Protein AF-A0A432EQ90-F1 (afdb_monomer)

Foldseek 3Di:
DPPDPLPDADAAEAADDLVCQQVCVVPVCPPVVSVVVQVCQCPPRVHYYAYAHPVLVVVLVPDDPVVSCVVCVVSVHRDHSVVVVVVRVCVRVQKDWDWDDDPPDIDIFIDGQQDWPLVSVVSVPVVCNVVPDFDQDDQPVLCVVQVDPVSSCVVPVVSVVPPGDDPRRPPDPDDDDPVNVVVVVVVPPDDVVVVVVVVVVVVVVVPD

Secondary structure (DSSP, 8-state):
----GGGS--EEEEE--HHHHHHHHH-TTTSHHHHHHHHHHHHHH--EEEEE-HHHHHHHHHS-HHHHHHHHHHTT-SS-HHHHHHHHHHHHTTEEEEEEE-SS-EEEEEEETT--HHHHHHHH-HHHHHT--------HHHHHHHSSHHHHHHH-GGGTS--S----S---SS---HHHHHHHHHHTSSHHHHHHHHHHHHHHHTT-

Sequence (208 aa):
DFFLLSSKKSIFACNVSEGDLADALKNPDDHPMVAQVRKYAAETQGAEATILSAQIEEELSELSPEDATEFLQEMGVSDSGASNLIKSVYNLLGLRTYLTTGVQETRAWTIFAGDKAPAAAGVIHTDFEKQFIRAEVIHYDDYVKYKTVAAAREGNPKLKEFDTSCFDGRYITGTVNEAYLHDIGEARNDKAKQQRSEEHQELALDHG

Nearest PDB structures (foldseek):
  2dby-assembly1_A  TM=9.077E-01  e=1.527E-11  Thermus thermophilus HB8
  2dwq-assembly2_B  TM=9.126E-01  e=9.864E-11  Thermus thermophilus HB8
  2dwq-assembly1_A  TM=8.812E-01  e=1.877E-10  Thermus thermophilus HB8
  1jal-assembly1_A  TM=9.138E-01  e=1.451E-10  Haemophilus influenzae
  1jal-assembly2_B  TM=8.722E-01  e=3.348E-10  Haemophilus influenzae

Structure (mmCIF, N/CA/C/O backbone):
data_AF-A0A432EQ90-F1
#
_entry.id   AF-A0A432EQ90-F1
#
loop_
_atom_site.group_PDB
_atom_site.id
_atom_site.type_symbol
_atom_site.label_atom_id
_atom_site.label_alt_id
_atom_site.label_comp_id
_atom_site.label_asym_id
_atom_site.label_entity_id
_atom_site.label_seq_id
_atom_site.pdbx_PDB_ins_code
_atom_site.Cartn_x
_atom_site.Cartn_y
_atom_site.Cartn_z
_atom_site.occupancy
_atom_site.B_iso_or_equiv
_atom_site.auth_seq_id
_atom_site.auth_comp_id
_atom_site.auth_asym_id
_atom_site.auth_atom_id
_atom_site.pdbx_PDB_model_num
ATOM 1 N N . ASP A 1 1 ? 0.538 27.433 -5.335 1.00 70.00 1 ASP A N 1
ATOM 2 C CA . ASP A 1 1 ? -0.228 26.654 -4.346 1.00 70.00 1 ASP A CA 1
ATOM 3 C C . ASP A 1 1 ? -0.225 27.294 -2.975 1.00 70.00 1 ASP A C 1
ATOM 5 O O . ASP A 1 1 ? 0.797 27.811 -2.549 1.00 70.00 1 ASP A O 1
ATOM 9 N N . PHE A 1 2 ? -1.380 27.273 -2.305 1.00 86.69 2 PHE A N 1
ATOM 10 C CA . PHE A 1 2 ? -1.606 27.898 -0.994 1.00 86.69 2 PHE A CA 1
ATOM 11 C C . PHE A 1 2 ? -1.366 26.953 0.205 1.00 86.69 2 PHE A C 1
ATOM 13 O O . PHE A 1 2 ? -1.519 27.382 1.342 1.00 86.69 2 PHE A O 1
ATOM 20 N N . PHE A 1 3 ? -0.999 25.683 -0.032 1.00 89.25 3 PHE A N 1
ATOM 21 C CA . PHE A 1 3 ? -0.665 24.669 0.990 1.00 89.25 3 PHE A CA 1
ATOM 22 C C . PHE A 1 3 ? -1.644 24.589 2.181 1.00 89.25 3 PHE A C 1
ATOM 24 O O . PHE A 1 3 ? -1.231 24.436 3.333 1.00 89.25 3 PHE A O 1
ATOM 31 N N . LEU A 1 4 ? -2.950 24.682 1.917 1.00 93.25 4 LEU A N 1
ATOM 32 C CA . LEU A 1 4 ? -3.968 24.696 2.968 1.00 93.25 4 LEU A CA 1
ATOM 33 C C . LEU A 1 4 ? -4.031 23.346 3.698 1.00 93.25 4 LEU A C 1
ATOM 35 O O . LEU A 1 4 ? -3.891 22.277 3.097 1.00 93.25 4 LEU A O 1
ATOM 39 N N . LEU A 1 5 ? -4.295 23.387 5.005 1.00 90.94 5 LEU A N 1
ATOM 40 C CA . LEU A 1 5 ? -4.454 22.172 5.809 1.00 90.94 5 LEU A CA 1
ATOM 41 C C . LEU A 1 5 ? -5.665 21.345 5.360 1.00 90.94 5 LEU A C 1
ATOM 43 O O . LEU A 1 5 ? -5.558 20.130 5.256 1.00 90.94 5 LEU A O 1
ATOM 47 N N . SER A 1 6 ? -6.775 22.000 5.011 1.00 88.44 6 SER A N 1
ATOM 48 C CA . SER A 1 6 ? -8.012 21.350 4.553 1.00 88.44 6 SER A CA 1
ATOM 49 C C . SER A 1 6 ? -7.906 20.684 3.179 1.00 88.44 6 SER A C 1
ATOM 51 O O . SER A 1 6 ? -8.758 19.878 2.833 1.00 88.44 6 SER A O 1
ATOM 53 N N . SER A 1 7 ? -6.874 21.006 2.394 1.00 88.25 7 SER A N 1
ATOM 54 C CA . SER A 1 7 ? -6.594 20.333 1.119 1.00 88.25 7 SER A CA 1
ATOM 55 C C . SER A 1 7 ? -5.736 19.074 1.267 1.00 88.25 7 SER A C 1
ATOM 57 O O . SER A 1 7 ? -5.501 18.376 0.281 1.00 88.25 7 SER A O 1
ATOM 59 N N . LYS A 1 8 ? -5.233 18.774 2.472 1.00 89.00 8 LYS A N 1
ATOM 60 C CA . LYS A 1 8 ? -4.502 17.527 2.713 1.00 89.00 8 LYS A CA 1
ATOM 61 C C . LYS A 1 8 ? -5.482 16.358 2.707 1.00 89.00 8 LYS A C 1
ATOM 63 O O . LYS A 1 8 ? -6.574 16.452 3.255 1.00 89.00 8 LYS A O 1
ATOM 68 N N . LYS A 1 9 ? -5.062 15.253 2.095 1.00 89.88 9 LYS A N 1
ATOM 69 C CA . LYS A 1 9 ? -5.792 13.988 2.158 1.00 89.88 9 LYS A CA 1
ATOM 70 C C . LYS A 1 9 ? -5.775 13.462 3.595 1.00 89.88 9 LYS A C 1
ATOM 72 O O . LYS A 1 9 ? -4.736 13.539 4.252 1.00 89.88 9 LYS A O 1
ATOM 77 N N . SER A 1 10 ? -6.891 12.893 4.033 1.00 91.38 10 SER A N 1
ATOM 78 C CA . SER A 1 10 ? -7.058 12.343 5.380 1.00 91.38 10 SER A CA 1
ATOM 79 C C . SER A 1 10 ? -7.478 10.878 5.319 1.00 91.38 10 SER A C 1
ATOM 81 O O . SER A 1 10 ? -8.073 10.435 4.339 1.00 91.38 10 SER A O 1
ATOM 83 N N . ILE A 1 11 ? -7.195 10.151 6.395 1.00 93.12 11 ILE A N 1
ATOM 84 C CA . ILE A 1 11 ? -7.675 8.794 6.658 1.00 93.12 11 ILE A CA 1
ATOM 85 C C . ILE A 1 11 ? -8.135 8.726 8.112 1.00 93.12 11 ILE A C 1
ATOM 87 O O . ILE A 1 11 ? -7.572 9.409 8.971 1.00 93.12 11 ILE A O 1
ATOM 91 N N . PHE A 1 12 ? -9.157 7.925 8.389 1.00 94.62 12 PHE A N 1
ATOM 92 C CA . PHE A 1 12 ? -9.686 7.744 9.736 1.00 94.62 12 PHE A CA 1
ATOM 93 C C . PHE A 1 12 ? -9.227 6.402 10.302 1.00 94.62 12 PHE A C 1
ATOM 95 O O . PHE A 1 12 ? -9.451 5.357 9.702 1.00 94.62 12 PHE A O 1
ATOM 102 N N . ALA A 1 13 ? -8.605 6.432 11.475 1.00 94.75 13 ALA A N 1
ATOM 103 C CA . ALA A 1 13 ? -8.233 5.242 12.228 1.00 94.75 13 ALA A CA 1
ATOM 104 C C . ALA A 1 13 ? -9.282 4.986 13.319 1.00 94.75 13 ALA A C 1
ATOM 106 O O . ALA A 1 13 ? -9.374 5.731 14.294 1.00 94.75 13 ALA A O 1
ATOM 107 N N . CYS A 1 14 ? -10.094 3.950 13.138 1.00 95.94 14 CYS A N 1
ATOM 108 C CA . CYS A 1 14 ? -11.095 3.512 14.101 1.00 95.94 14 CYS A CA 1
ATOM 109 C C . CYS A 1 14 ? -10.423 2.594 15.121 1.00 95.94 14 CYS A C 1
ATOM 111 O O . CYS A 1 14 ? -10.245 1.408 14.853 1.00 95.94 14 CYS A O 1
ATOM 113 N N . ASN A 1 15 ? -10.044 3.159 16.267 1.00 96.12 15 ASN A N 1
ATOM 114 C CA . ASN A 1 15 ? -9.508 2.387 17.381 1.00 96.12 15 ASN A CA 1
ATOM 115 C C . ASN A 1 15 ? -10.643 1.637 18.098 1.00 96.12 15 ASN A C 1
ATOM 117 O O . ASN A 1 15 ? -11.536 2.279 18.656 1.00 96.12 15 ASN A O 1
ATOM 121 N N . VAL A 1 16 ? -10.608 0.308 18.071 1.00 95.62 16 VAL A N 1
ATOM 122 C CA . VAL A 1 16 ? -11.590 -0.575 18.719 1.00 95.62 16 VAL A CA 1
ATOM 123 C C . VAL A 1 16 ? -10.949 -1.385 19.845 1.00 95.62 16 VAL A C 1
ATOM 125 O O . VAL A 1 16 ? -9.722 -1.493 19.937 1.00 95.62 16 VAL A O 1
ATOM 128 N N . SER A 1 17 ? -11.783 -1.933 20.729 1.00 93.88 17 SER A N 1
ATOM 129 C CA . SER A 1 17 ? -11.310 -2.832 21.782 1.00 93.88 17 SER A CA 1
ATOM 130 C C . SER A 1 17 ? -10.785 -4.142 21.185 1.00 93.88 17 SER A C 1
ATOM 132 O O . SER A 1 17 ? -11.141 -4.508 20.064 1.00 93.88 17 SER A O 1
ATOM 134 N N . GLU A 1 18 ? -9.950 -4.853 21.939 1.00 88.69 18 GLU A N 1
ATOM 135 C CA . GLU A 1 18 ? -9.407 -6.151 21.531 1.00 88.69 18 GLU A CA 1
ATOM 136 C C . GLU A 1 18 ? -10.519 -7.154 21.175 1.00 88.69 18 GLU A C 1
ATOM 138 O O . GLU A 1 18 ? -10.508 -7.753 20.100 1.00 88.69 18 GLU A O 1
ATOM 143 N N . GLY A 1 19 ? -11.532 -7.259 22.044 1.00 89.69 19 GLY A N 1
ATOM 144 C CA . GLY A 1 19 ? -12.657 -8.180 21.874 1.00 89.69 19 GLY A CA 1
ATOM 145 C C . GLY A 1 19 ? -13.568 -7.847 20.691 1.00 89.69 19 GLY A C 1
ATOM 146 O O . GLY A 1 19 ? -14.221 -8.742 20.163 1.00 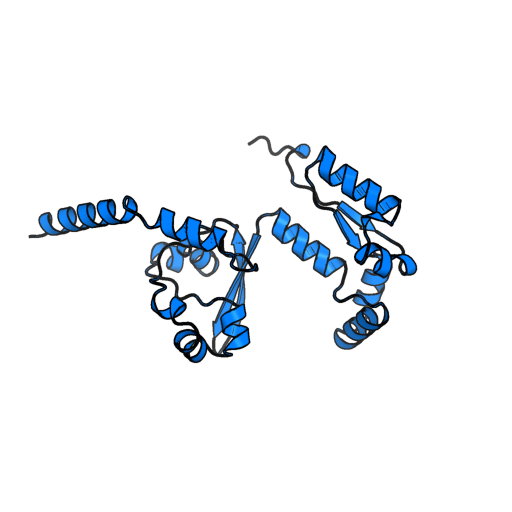89.69 19 GLY A O 1
ATOM 147 N N . ASP A 1 20 ? -13.580 -6.590 20.243 1.00 91.50 20 ASP A N 1
ATOM 148 C CA . ASP A 1 20 ? -14.387 -6.154 19.101 1.00 91.50 20 ASP A CA 1
ATOM 149 C C . ASP A 1 20 ? -13.617 -6.217 17.773 1.00 91.50 20 ASP A C 1
ATOM 151 O O . ASP A 1 20 ? -14.237 -6.109 16.715 1.00 91.50 20 ASP A O 1
ATOM 155 N N . LEU A 1 21 ? -12.283 -6.365 17.784 1.00 91.31 21 LEU A N 1
ATOM 156 C CA . LEU A 1 21 ? -11.462 -6.200 16.579 1.00 91.31 21 LEU A CA 1
ATOM 157 C C . LEU A 1 21 ? -11.853 -7.181 15.470 1.00 91.31 21 LEU A C 1
ATOM 159 O O . LEU A 1 21 ? -12.091 -6.766 14.335 1.00 91.31 21 LEU A O 1
ATOM 163 N N . ALA A 1 22 ? -11.916 -8.476 15.783 1.00 90.06 22 ALA A N 1
ATOM 164 C CA . ALA A 1 22 ? -12.181 -9.508 14.785 1.00 90.06 22 ALA A CA 1
ATOM 165 C C . ALA A 1 22 ? -13.568 -9.342 14.142 1.00 90.06 22 ALA A C 1
ATOM 167 O O . ALA A 1 22 ? -13.712 -9.474 12.923 1.00 90.06 22 ALA A O 1
ATOM 168 N N . ASP A 1 23 ? -14.579 -9.013 14.945 1.00 90.62 23 ASP A N 1
ATOM 169 C CA . ASP A 1 23 ? -15.946 -8.816 14.468 1.00 90.62 23 ASP A CA 1
ATOM 170 C C . ASP A 1 23 ? -16.097 -7.494 13.713 1.00 90.62 23 ASP A C 1
ATOM 172 O O . ASP A 1 23 ? -16.718 -7.471 12.651 1.00 90.62 23 ASP A O 1
ATOM 176 N N . ALA A 1 24 ? -15.456 -6.418 14.179 1.00 91.81 24 ALA A N 1
ATOM 177 C CA . ALA A 1 24 ? -15.422 -5.140 13.477 1.00 91.81 24 ALA A CA 1
ATOM 178 C C . ALA A 1 24 ? -14.692 -5.240 12.128 1.00 91.81 24 ALA A C 1
ATOM 180 O O . ALA A 1 24 ? -15.078 -4.566 11.179 1.00 91.81 24 ALA A O 1
ATOM 181 N N . LEU A 1 25 ? -13.662 -6.082 12.004 1.00 90.50 25 LEU A N 1
ATOM 182 C CA . LEU A 1 25 ? -12.992 -6.331 10.724 1.00 90.50 25 LEU A CA 1
ATOM 183 C C . LEU A 1 25 ? -13.861 -7.152 9.762 1.00 90.50 25 LEU A C 1
ATOM 185 O O . LEU A 1 25 ? -13.880 -6.860 8.566 1.00 90.50 25 LEU A O 1
ATOM 189 N N . LYS A 1 26 ? -14.582 -8.163 10.266 1.00 90.94 26 LYS A N 1
ATOM 190 C CA . LYS A 1 26 ? -15.465 -9.014 9.449 1.00 90.94 26 LYS A CA 1
ATOM 191 C C . LYS A 1 26 ? -16.724 -8.277 9.002 1.00 90.94 26 LYS A C 1
ATOM 193 O O . LYS A 1 26 ? -17.079 -8.352 7.829 1.00 90.94 26 LYS A O 1
ATOM 198 N N . ASN A 1 27 ? -17.364 -7.553 9.920 1.00 92.06 27 ASN A N 1
ATOM 199 C CA . ASN A 1 27 ? -18.603 -6.811 9.690 1.00 92.06 27 ASN A CA 1
ATOM 200 C C . ASN A 1 27 ? -18.482 -5.355 10.195 1.00 92.06 27 ASN A C 1
ATOM 202 O O . ASN A 1 27 ? -19.099 -4.983 11.196 1.00 92.06 27 ASN A O 1
ATOM 206 N N . PRO A 1 28 ? -17.718 -4.492 9.494 1.00 90.00 28 PRO A N 1
ATOM 207 C CA . PRO A 1 28 ? -17.504 -3.097 9.893 1.00 90.00 28 PRO A CA 1
ATOM 208 C C . PRO A 1 28 ? -18.777 -2.283 10.114 1.00 90.00 28 PRO A C 1
ATOM 210 O O . PRO A 1 28 ? -18.806 -1.382 10.954 1.00 90.00 28 PRO A O 1
ATOM 213 N N . ASP A 1 29 ? -19.815 -2.580 9.335 1.00 91.94 29 ASP A N 1
ATOM 214 C CA . ASP A 1 29 ? -21.054 -1.808 9.320 1.00 91.94 29 ASP A CA 1
ATOM 215 C C . ASP A 1 29 ? -22.029 -2.231 10.438 1.00 91.94 29 ASP A C 1
ATOM 217 O O . ASP A 1 29 ? -22.957 -1.483 10.747 1.00 91.94 29 ASP A O 1
ATOM 221 N N . ASP A 1 30 ? -21.780 -3.370 11.100 1.00 92.81 30 ASP A N 1
ATOM 222 C CA . ASP A 1 30 ? -22.557 -3.827 12.261 1.00 92.81 30 ASP A CA 1
ATOM 223 C C . ASP A 1 30 ? -22.071 -3.179 13.565 1.00 92.81 30 ASP A C 1
ATOM 225 O O . ASP A 1 30 ? -22.844 -3.002 14.510 1.00 92.81 30 ASP A O 1
ATOM 229 N N . HIS A 1 31 ? -20.796 -2.778 13.627 1.00 93.69 31 HIS A N 1
ATOM 230 C CA . HIS A 1 31 ? -20.244 -2.125 14.807 1.00 93.69 31 HIS A CA 1
ATOM 231 C C . HIS A 1 31 ? -20.718 -0.653 14.876 1.00 93.69 31 HIS A C 1
ATOM 233 O O . HIS A 1 31 ? -20.292 0.170 14.057 1.00 93.69 31 HIS A O 1
ATOM 239 N N . PRO A 1 32 ? -21.497 -0.235 15.902 1.00 92.31 32 PRO A N 1
ATOM 240 C CA . PRO A 1 32 ? -22.218 1.045 15.894 1.00 92.31 32 PRO A CA 1
ATOM 241 C C . PRO A 1 32 ? -21.345 2.287 15.674 1.00 92.31 32 PRO A C 1
ATOM 243 O O . PRO A 1 32 ? -21.737 3.198 14.947 1.00 92.31 32 PRO A O 1
ATOM 246 N N . MET A 1 33 ? -20.168 2.344 16.309 1.00 94.81 33 MET A N 1
ATOM 247 C CA . MET A 1 33 ? -19.249 3.485 16.180 1.00 94.81 33 MET A CA 1
ATOM 248 C C . MET A 1 33 ? -18.433 3.452 14.887 1.00 94.81 33 MET A C 1
ATOM 250 O O . MET A 1 33 ? -18.340 4.468 14.203 1.00 94.81 33 MET A O 1
ATOM 254 N N . VAL A 1 34 ? -17.888 2.292 14.514 1.00 96.00 34 VAL A N 1
ATOM 255 C CA . VAL A 1 34 ? -17.144 2.104 13.260 1.00 96.00 34 VAL A CA 1
ATOM 256 C C . VAL A 1 34 ? -18.011 2.470 12.054 1.00 96.00 34 VAL A C 1
ATOM 258 O O . VAL A 1 34 ? -17.571 3.252 11.213 1.00 96.00 34 VAL A O 1
ATOM 261 N N . ALA A 1 35 ? -19.260 2.002 12.005 1.00 95.62 35 ALA A N 1
ATOM 262 C CA . ALA A 1 35 ? -20.200 2.330 10.936 1.00 95.62 35 ALA A CA 1
ATOM 263 C C . ALA A 1 35 ? -20.431 3.848 10.808 1.00 95.62 35 ALA A C 1
ATOM 265 O O . ALA A 1 35 ? -20.420 4.402 9.706 1.00 95.62 35 ALA A O 1
ATOM 266 N N . GLN A 1 36 ? -20.583 4.551 11.938 1.00 95.44 36 GLN A N 1
ATOM 267 C CA . GLN A 1 36 ? -20.752 6.008 11.950 1.00 95.44 36 GLN A CA 1
ATOM 268 C C . GLN A 1 36 ? -19.508 6.742 11.441 1.00 95.44 36 GLN A C 1
ATOM 270 O O . GLN A 1 36 ? -19.638 7.661 10.631 1.00 95.44 36 GLN A O 1
ATOM 275 N N . VAL A 1 37 ? -18.310 6.331 11.869 1.00 95.31 37 VAL A N 1
ATOM 276 C CA . VAL A 1 37 ? -17.051 6.945 11.415 1.00 95.31 37 VAL A CA 1
ATOM 277 C C . VAL A 1 37 ? -16.824 6.691 9.928 1.00 95.31 37 VAL A C 1
ATOM 279 O O . VAL A 1 37 ? -16.510 7.630 9.200 1.00 95.31 37 VAL A O 1
ATOM 282 N N . ARG A 1 38 ? -17.040 5.458 9.449 1.00 93.81 38 ARG A N 1
ATOM 283 C CA . ARG A 1 38 ? -16.937 5.099 8.023 1.00 93.81 38 ARG A CA 1
ATOM 284 C C . ARG A 1 38 ? -17.866 5.954 7.168 1.00 93.81 38 ARG A C 1
ATOM 286 O O . ARG A 1 38 ? -17.433 6.520 6.165 1.00 93.81 38 ARG A O 1
ATOM 293 N N . LYS A 1 39 ? -19.122 6.101 7.597 1.00 94.00 39 LYS A N 1
ATOM 294 C CA . LYS A 1 39 ? -20.103 6.950 6.919 1.00 94.00 39 LYS A CA 1
ATOM 295 C C . LYS A 1 39 ? -19.657 8.414 6.891 1.00 94.00 39 LYS A C 1
ATOM 297 O O . LYS A 1 39 ? -19.643 9.023 5.826 1.00 94.00 39 LYS A O 1
ATOM 302 N N . TYR A 1 40 ? -19.238 8.961 8.032 1.00 93.25 40 TYR A N 1
ATOM 303 C CA . TYR A 1 40 ? -18.764 10.343 8.121 1.00 93.25 40 TYR A CA 1
ATOM 304 C C . TYR A 1 40 ? -17.539 10.601 7.231 1.00 93.25 40 TYR A C 1
ATOM 306 O O . TYR A 1 40 ? -17.496 11.605 6.515 1.00 93.25 40 TYR A O 1
ATOM 314 N N . ALA A 1 41 ? -16.557 9.696 7.249 1.00 92.06 41 ALA A N 1
ATOM 315 C CA . ALA A 1 41 ? -15.340 9.787 6.448 1.00 92.06 41 ALA A CA 1
ATOM 316 C C . ALA A 1 41 ? -15.658 9.828 4.945 1.00 92.06 41 ALA A C 1
ATOM 318 O O . ALA A 1 41 ? -15.154 10.700 4.229 1.00 92.06 41 ALA A O 1
ATOM 319 N N . ALA A 1 42 ? -16.558 8.948 4.494 1.00 89.06 42 ALA A N 1
ATOM 320 C CA . ALA A 1 42 ? -17.011 8.893 3.110 1.00 89.06 42 ALA A CA 1
ATOM 321 C C . ALA A 1 42 ? -17.794 10.152 2.695 1.00 89.06 42 ALA A C 1
ATOM 323 O O . ALA A 1 42 ? -17.518 10.722 1.642 1.00 89.06 42 ALA A O 1
ATOM 324 N N . GLU A 1 43 ? -18.740 10.614 3.519 1.00 89.25 43 GLU A N 1
ATOM 325 C CA . GLU A 1 43 ? -19.630 11.735 3.180 1.00 89.25 43 GLU A CA 1
ATOM 326 C C . GLU A 1 43 ? -18.937 13.104 3.211 1.00 89.25 43 GLU A C 1
ATOM 328 O O . GLU A 1 43 ? -19.294 13.989 2.435 1.00 89.25 43 GLU A O 1
ATOM 333 N N . THR A 1 44 ? -17.963 13.307 4.102 1.00 82.56 44 THR A N 1
ATOM 334 C CA . THR A 1 44 ? -17.362 14.636 4.308 1.00 82.56 44 THR A CA 1
ATOM 335 C C . THR A 1 44 ? -16.077 14.860 3.529 1.00 82.56 44 THR A C 1
ATOM 337 O O . THR A 1 44 ? -15.888 15.933 2.959 1.00 82.56 44 THR A O 1
ATOM 340 N N . GLN A 1 45 ? -15.180 13.873 3.521 1.00 75.94 45 GLN A N 1
ATOM 341 C CA . GLN A 1 45 ? -13.840 14.015 2.948 1.00 75.94 45 GLN A CA 1
ATOM 342 C C . GLN A 1 45 ? -13.562 13.006 1.830 1.00 75.94 45 GLN A C 1
ATOM 344 O O . GLN A 1 45 ? -12.470 13.031 1.264 1.00 75.94 45 GLN A O 1
ATOM 349 N N . GLY A 1 46 ? -14.514 12.113 1.516 1.00 78.94 46 GLY A N 1
ATOM 350 C CA . GLY A 1 46 ? -14.259 10.969 0.636 1.00 78.94 46 GLY A CA 1
ATOM 351 C C . GLY A 1 46 ? -13.093 10.113 1.140 1.00 78.94 46 GLY A C 1
ATOM 352 O O . GLY A 1 46 ? -12.347 9.552 0.341 1.00 78.94 46 GLY A O 1
ATOM 353 N N . ALA A 1 47 ? -12.884 10.102 2.458 1.00 85.81 47 ALA A N 1
ATOM 354 C CA . ALA A 1 47 ? -11.735 9.499 3.107 1.00 85.81 47 ALA A CA 1
ATOM 355 C C . ALA A 1 47 ? -12.008 8.033 3.440 1.00 85.81 47 ALA A C 1
ATOM 357 O O . ALA A 1 47 ? -13.130 7.642 3.765 1.00 85.81 47 ALA A O 1
ATOM 358 N N . GLU A 1 48 ? -10.950 7.230 3.398 1.00 88.69 48 GLU A N 1
ATOM 359 C CA . GLU A 1 48 ? -10.986 5.851 3.869 1.00 88.69 48 GLU A CA 1
ATOM 360 C C . GLU A 1 48 ? -11.017 5.812 5.407 1.00 88.69 48 GLU A C 1
ATOM 362 O O . GLU A 1 48 ? -10.519 6.720 6.084 1.00 88.69 48 GLU A O 1
ATOM 367 N N . ALA A 1 49 ? -11.597 4.748 5.958 1.00 92.38 49 ALA A N 1
ATOM 368 C CA . ALA A 1 49 ? -11.558 4.451 7.381 1.00 92.38 49 ALA A CA 1
ATOM 369 C C . ALA A 1 49 ? -11.022 3.029 7.602 1.00 92.38 49 ALA A C 1
ATOM 371 O O . ALA A 1 49 ? -11.604 2.054 7.122 1.00 92.38 49 ALA A O 1
ATOM 372 N N . THR A 1 50 ? -9.926 2.931 8.349 1.00 92.94 50 THR A N 1
ATOM 373 C CA . THR A 1 50 ? -9.249 1.686 8.729 1.00 92.94 50 THR A CA 1
ATOM 374 C C . THR A 1 50 ? -9.593 1.349 10.174 1.00 92.94 50 THR A C 1
ATOM 376 O O . THR A 1 50 ? -9.720 2.246 11.003 1.00 92.94 50 THR A O 1
ATOM 379 N N . ILE A 1 51 ? -9.740 0.065 10.489 1.00 94.62 51 ILE A N 1
ATOM 380 C CA . ILE A 1 51 ? -10.045 -0.427 11.837 1.00 94.62 51 ILE A CA 1
ATOM 381 C C . ILE A 1 51 ? -8.779 -1.054 12.407 1.00 94.62 51 ILE A C 1
ATOM 383 O O . ILE A 1 51 ? -8.115 -1.825 11.715 1.00 94.62 51 ILE A O 1
ATOM 387 N N . LEU A 1 52 ? -8.444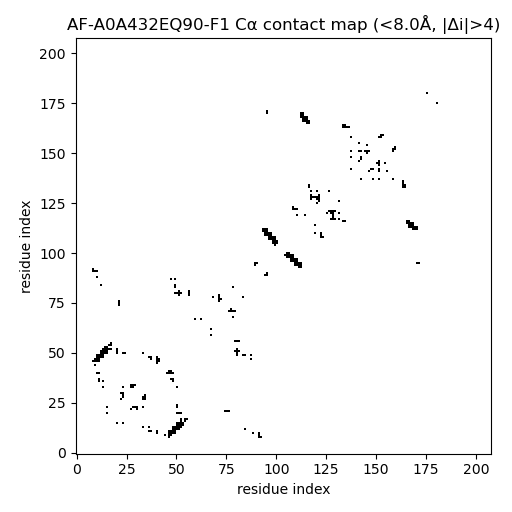 -0.715 13.647 1.00 94.62 52 LEU A N 1
ATOM 388 C CA . LEU A 1 52 ? -7.337 -1.321 14.384 1.00 94.62 52 LEU A CA 1
ATOM 389 C C . LEU A 1 52 ? -7.609 -1.281 15.887 1.00 94.62 52 LEU A C 1
ATOM 391 O O . LEU A 1 52 ? -8.488 -0.550 16.333 1.00 94.62 52 LEU A O 1
ATOM 395 N N . SER A 1 53 ? -6.822 -2.014 16.668 1.00 95.44 53 SER A N 1
ATOM 396 C CA . SER A 1 53 ? -6.788 -1.850 18.119 1.00 95.44 53 SER A CA 1
ATOM 397 C C . SER A 1 53 ? -5.397 -1.412 18.540 1.00 95.44 53 SER A C 1
ATOM 399 O O . SER A 1 53 ? -4.436 -2.156 18.378 1.00 95.44 53 SER A O 1
ATOM 401 N N . ALA A 1 54 ? -5.283 -0.201 19.080 1.00 94.94 54 ALA A N 1
ATOM 402 C CA . ALA A 1 54 ? -4.004 0.334 19.535 1.00 94.94 54 ALA A CA 1
ATOM 403 C C . ALA A 1 54 ? -3.374 -0.522 20.646 1.00 94.94 54 ALA A C 1
ATOM 405 O O . ALA A 1 54 ? -2.155 -0.606 20.711 1.00 94.94 54 ALA A O 1
ATOM 406 N N . GLN A 1 55 ? -4.200 -1.171 21.474 1.00 94.19 55 GLN A N 1
ATOM 407 C CA . GLN A 1 55 ? -3.732 -2.078 22.520 1.00 94.19 55 GLN A CA 1
ATOM 408 C C . GLN A 1 55 ? -3.053 -3.317 21.921 1.00 94.19 55 GLN A C 1
ATOM 410 O O . GLN A 1 55 ? -1.934 -3.641 22.295 1.00 94.19 55 GLN A O 1
ATOM 415 N N . ILE A 1 56 ? -3.682 -3.953 20.926 1.00 93.12 56 ILE A N 1
ATOM 416 C CA . ILE A 1 56 ? -3.076 -5.090 20.217 1.00 93.12 56 ILE A CA 1
ATOM 417 C C . ILE A 1 56 ? -1.779 -4.667 19.520 1.00 93.12 56 ILE A C 1
ATOM 419 O O . ILE A 1 56 ? -0.801 -5.399 19.565 1.00 93.12 56 ILE A O 1
ATOM 423 N N . GLU A 1 57 ? -1.735 -3.490 18.888 1.00 94.31 57 GLU A N 1
ATOM 424 C CA . GLU A 1 57 ? -0.501 -3.014 18.242 1.00 94.31 57 GLU A CA 1
ATOM 425 C C . GLU A 1 57 ? 0.646 -2.789 19.236 1.00 94.31 57 GLU A C 1
ATOM 427 O O . GLU A 1 57 ? 1.807 -3.009 18.890 1.00 94.31 57 GLU A O 1
ATOM 432 N N . GLU A 1 58 ? 0.336 -2.350 20.458 1.00 94.56 58 GLU A N 1
ATOM 433 C CA . GLU A 1 58 ? 1.321 -2.212 21.532 1.00 94.56 58 GLU A CA 1
ATOM 434 C C . GLU A 1 58 ? 1.878 -3.583 21.931 1.00 94.56 58 GLU A C 1
ATOM 436 O O . GLU A 1 58 ? 3.094 -3.769 21.916 1.00 94.56 58 GLU A O 1
ATOM 441 N N . GLU A 1 59 ? 1.007 -4.566 22.165 1.00 93.62 59 GLU A N 1
ATOM 442 C CA . GLU A 1 59 ? 1.403 -5.937 22.506 1.00 93.62 59 GLU A CA 1
ATOM 443 C C . GLU A 1 59 ? 2.228 -6.588 21.383 1.00 93.62 59 GLU A C 1
ATOM 445 O O . GLU A 1 59 ? 3.308 -7.124 21.631 1.00 93.62 59 GLU A O 1
ATOM 450 N N . LEU A 1 60 ? 1.795 -6.453 20.123 1.00 93.38 60 LEU A N 1
ATOM 451 C CA . LEU A 1 60 ? 2.527 -6.955 18.954 1.00 93.38 60 LEU A CA 1
ATOM 452 C C . LEU A 1 60 ? 3.935 -6.358 18.828 1.00 93.38 60 LEU A C 1
ATOM 454 O O . LEU A 1 60 ? 4.826 -7.018 18.297 1.00 93.38 60 LEU A O 1
ATOM 458 N N . SER A 1 61 ? 4.150 -5.123 19.295 1.00 92.44 61 SER A N 1
ATOM 459 C CA . SER A 1 61 ? 5.453 -4.454 19.207 1.00 92.44 61 SER A CA 1
ATOM 460 C C . SER A 1 61 ? 6.516 -5.049 20.138 1.00 92.44 61 SER A C 1
ATOM 462 O O . SER A 1 61 ? 7.712 -4.862 19.901 1.00 92.44 61 SER A O 1
ATOM 464 N N . GLU A 1 62 ? 6.087 -5.782 21.168 1.00 94.44 62 GL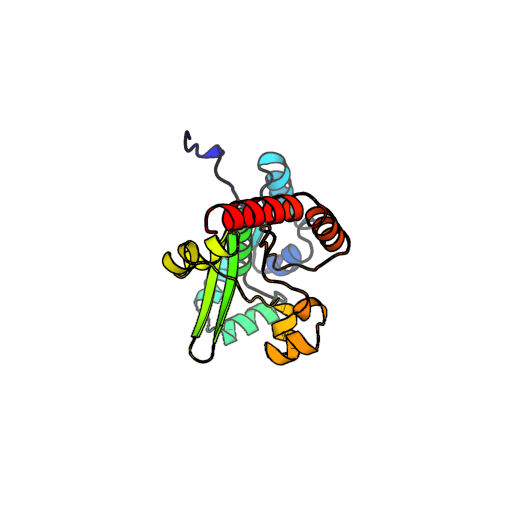U A N 1
ATOM 465 C CA . GLU A 1 62 ? 6.959 -6.448 22.139 1.00 94.44 62 GLU A CA 1
ATOM 466 C C . GLU A 1 62 ? 7.242 -7.916 21.780 1.00 94.44 62 GLU A C 1
ATOM 468 O O . GLU A 1 62 ? 8.145 -8.533 22.354 1.00 94.44 62 GLU A O 1
ATOM 473 N N . LEU A 1 63 ? 6.499 -8.475 20.822 1.00 93.56 63 LEU A N 1
ATOM 474 C CA . LEU A 1 63 ? 6.607 -9.868 20.400 1.00 93.56 63 LEU A CA 1
ATOM 475 C C . LEU A 1 63 ? 7.665 -10.077 19.309 1.00 93.56 63 LEU A C 1
ATOM 477 O O . LEU A 1 63 ? 8.014 -9.178 18.538 1.00 93.56 63 LEU A O 1
ATOM 481 N N . SER A 1 64 ? 8.168 -11.310 19.218 1.00 94.50 64 SER A N 1
ATOM 482 C CA . SER A 1 64 ? 8.939 -11.734 18.049 1.00 94.50 64 SER A CA 1
ATOM 483 C C . SER A 1 64 ? 8.027 -11.850 16.813 1.00 94.50 64 SER A C 1
ATOM 485 O O . SER A 1 64 ? 6.813 -12.001 16.962 1.00 94.50 64 SER A O 1
ATOM 487 N N . PRO A 1 65 ? 8.562 -11.798 15.577 1.00 88.31 65 PRO A N 1
ATOM 488 C CA . PRO A 1 65 ? 7.749 -11.951 14.366 1.00 88.31 65 PRO A CA 1
ATOM 489 C C . PRO A 1 65 ? 6.950 -13.261 14.321 1.00 88.31 65 PRO A C 1
ATOM 491 O O . PRO A 1 65 ? 5.820 -13.286 13.824 1.00 88.31 65 PRO A O 1
ATOM 494 N N . GLU A 1 66 ? 7.535 -14.345 14.830 1.00 90.75 66 GLU A N 1
ATOM 495 C CA . GLU A 1 66 ? 6.890 -15.650 14.932 1.00 90.75 66 GLU A CA 1
ATOM 496 C C . GLU A 1 66 ? 5.721 -15.611 15.926 1.00 90.75 66 GLU A C 1
ATOM 498 O O . GLU A 1 66 ? 4.601 -15.965 15.551 1.00 90.75 66 GLU A O 1
ATOM 503 N N . AS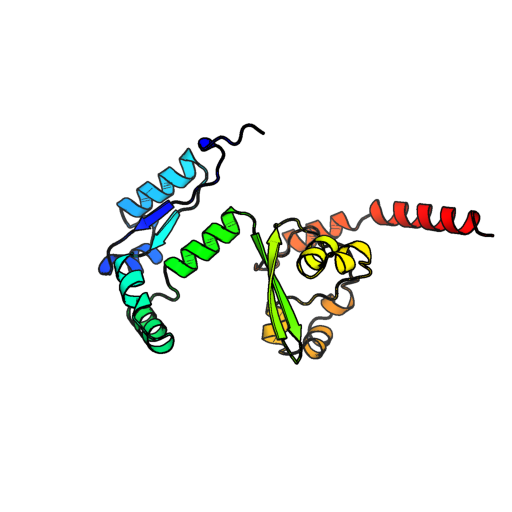P A 1 67 ? 5.953 -15.094 17.137 1.00 92.81 67 ASP A N 1
ATOM 504 C CA . ASP A 1 67 ? 4.928 -15.008 18.187 1.00 92.81 67 ASP A CA 1
ATOM 505 C C . ASP A 1 67 ? 3.794 -14.048 17.793 1.00 92.81 67 ASP A C 1
ATOM 507 O O . ASP A 1 67 ? 2.620 -14.345 17.995 1.00 92.81 67 ASP A O 1
ATOM 511 N N . ALA A 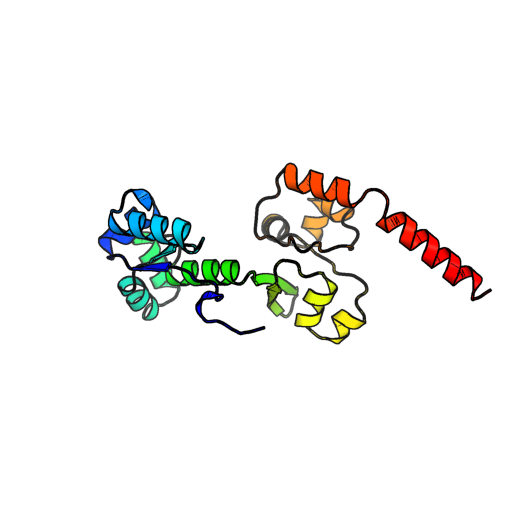1 68 ? 4.121 -12.913 17.167 1.00 91.00 68 ALA A N 1
ATOM 512 C CA . ALA A 1 68 ? 3.142 -11.955 16.655 1.00 91.00 68 ALA A CA 1
ATOM 513 C C . ALA A 1 68 ? 2.218 -12.587 15.602 1.00 91.00 68 ALA A C 1
ATOM 515 O O . ALA A 1 68 ? 1.017 -12.313 15.565 1.00 91.00 68 ALA A O 1
ATOM 516 N N . THR A 1 69 ? 2.772 -13.450 14.745 1.00 88.94 69 THR A N 1
ATOM 517 C CA . THR A 1 69 ? 1.993 -14.165 13.727 1.00 88.94 69 THR A CA 1
ATOM 518 C C . THR A 1 69 ? 1.041 -15.171 14.368 1.00 88.94 69 THR A C 1
ATOM 520 O O . THR A 1 69 ? -0.114 -15.260 13.951 1.00 88.94 69 THR A O 1
ATOM 523 N N . GLU A 1 70 ? 1.506 -15.919 15.369 1.00 91.44 70 GLU A N 1
ATOM 524 C CA . GLU A 1 70 ? 0.677 -16.872 16.114 1.00 91.44 70 GLU A CA 1
ATOM 525 C C . GLU A 1 70 ? -0.446 -16.151 16.873 1.00 91.44 70 GLU A C 1
ATOM 527 O O . GLU A 1 70 ? -1.615 -16.498 16.710 1.00 91.44 70 GLU A O 1
ATOM 532 N N . PHE A 1 71 ? -0.117 -15.064 17.574 1.00 90.94 71 PHE A N 1
ATOM 533 C CA . PHE A 1 71 ? -1.075 -14.229 18.299 1.00 90.94 71 PHE A CA 1
ATOM 534 C C . PHE A 1 71 ? -2.202 -13.709 17.391 1.00 90.94 71 PHE A C 1
ATOM 536 O O . PHE A 1 71 ? -3.383 -13.897 17.678 1.00 90.94 71 PHE A O 1
ATOM 543 N N . LEU A 1 72 ? -1.863 -13.131 16.231 1.00 88.44 72 LEU A N 1
ATOM 544 C CA . LEU A 1 72 ? -2.859 -12.658 15.260 1.00 88.44 72 LEU A CA 1
ATOM 545 C C . LEU A 1 72 ? -3.775 -13.787 14.756 1.00 88.44 72 LEU A C 1
ATOM 547 O O . LEU A 1 72 ? -4.987 -13.589 14.608 1.00 88.44 72 LEU A O 1
ATOM 551 N N . GLN A 1 73 ? -3.217 -14.978 14.516 1.00 88.62 73 GLN A N 1
ATOM 552 C CA . GLN A 1 73 ? -3.984 -16.140 14.065 1.00 88.62 73 GLN A CA 1
ATOM 553 C C . GLN A 1 73 ? -4.978 -16.624 15.122 1.00 88.62 73 GLN A C 1
ATOM 555 O O . GLN A 1 73 ? -6.115 -16.943 14.765 1.00 88.62 73 GLN A O 1
ATOM 560 N N . GLU A 1 74 ? -4.592 -16.641 16.399 1.00 89.69 74 GLU A N 1
ATOM 561 C CA . GLU A 1 74 ? -5.486 -16.997 17.509 1.00 89.69 74 GLU A CA 1
ATOM 562 C C . GLU A 1 74 ? -6.683 -16.043 17.609 1.00 89.69 74 GLU A C 1
ATOM 564 O O . GLU A 1 74 ? -7.812 -16.474 17.850 1.00 89.69 74 GLU A O 1
ATOM 569 N N . MET A 1 75 ? -6.464 -14.760 17.316 1.00 86.00 75 MET A N 1
ATOM 570 C CA . MET A 1 75 ? -7.520 -13.745 17.256 1.00 86.00 75 MET A CA 1
ATOM 571 C C . MET A 1 75 ? -8.377 -13.819 15.982 1.00 86.00 75 MET A C 1
ATOM 573 O O . MET A 1 75 ? -9.387 -13.121 15.856 1.00 86.00 75 MET A O 1
ATOM 577 N N . GLY A 1 76 ? -7.995 -14.651 15.011 1.00 85.25 76 GLY A N 1
ATOM 578 C CA . GLY A 1 76 ? -8.675 -14.767 13.723 1.00 85.25 76 GLY A CA 1
ATOM 579 C C . GLY A 1 76 ? -8.455 -13.564 12.803 1.00 85.25 76 GLY A C 1
ATOM 580 O O . GLY A 1 76 ? -9.309 -13.287 11.953 1.00 85.25 76 GLY A O 1
ATOM 581 N N . VAL A 1 77 ? -7.335 -12.855 12.967 1.00 84.19 77 VAL A N 1
ATOM 582 C CA . VAL A 1 77 ? -6.936 -11.707 12.148 1.00 84.19 77 VAL A CA 1
ATOM 583 C C . VAL A 1 77 ? -5.704 -12.081 11.317 1.00 84.19 77 VAL A C 1
ATOM 585 O O . VAL A 1 77 ? -4.793 -12.750 11.787 1.00 84.19 77 VAL A O 1
ATOM 588 N N . SER A 1 78 ? -5.674 -11.691 10.042 1.00 80.12 78 SER A N 1
ATOM 589 C CA . SER A 1 78 ? -4.614 -12.115 9.113 1.00 80.12 78 SER A CA 1
ATOM 590 C C . SER A 1 78 ? -3.367 -11.226 9.106 1.00 80.12 78 SER A C 1
ATOM 592 O O . SER A 1 78 ? -2.345 -11.634 8.564 1.00 80.12 78 SER A O 1
ATOM 594 N N . ASP A 1 79 ? -3.472 -9.988 9.590 1.00 83.56 79 ASP A N 1
ATOM 595 C CA . ASP A 1 79 ? -2.405 -8.980 9.550 1.00 83.56 79 ASP A CA 1
ATOM 596 C C . ASP A 1 79 ? -2.673 -7.900 10.610 1.00 83.56 79 ASP A C 1
ATOM 598 O O . ASP A 1 79 ? -3.824 -7.717 11.016 1.00 83.56 79 ASP A O 1
ATOM 602 N N . SER A 1 80 ? -1.649 -7.157 11.028 1.00 88.81 80 SER A N 1
ATOM 603 C CA . SER A 1 80 ? -1.826 -6.106 12.031 1.00 88.81 80 SER A CA 1
ATOM 604 C C . SER A 1 80 ? -2.617 -4.912 11.483 1.00 88.81 80 SER A C 1
ATOM 606 O O . SER A 1 80 ? -2.597 -4.579 10.289 1.00 88.81 80 SER A O 1
ATOM 608 N N . GLY A 1 81 ? -3.327 -4.226 12.371 1.00 89.12 81 GLY A N 1
ATOM 609 C CA . GLY A 1 81 ? -4.001 -2.972 12.074 1.00 89.12 81 GLY A CA 1
ATOM 610 C C . GLY A 1 81 ? -3.028 -1.876 11.634 1.00 89.12 81 GLY A C 1
ATOM 611 O O . GLY A 1 81 ? -3.359 -1.109 10.726 1.00 89.12 81 GLY A O 1
ATOM 612 N N . ALA A 1 82 ? -1.807 -1.836 12.182 1.00 89.88 82 ALA A N 1
ATOM 613 C CA . ALA A 1 82 ? -0.765 -0.917 11.723 1.00 89.88 82 ALA A CA 1
ATOM 614 C C . ALA A 1 82 ? -0.328 -1.212 10.278 1.00 89.88 82 ALA A C 1
ATOM 616 O O . ALA A 1 82 ? -0.238 -0.286 9.467 1.00 89.88 82 ALA A O 1
ATOM 617 N N . SER A 1 83 ? -0.129 -2.485 9.914 1.00 88.56 83 SER A N 1
ATOM 618 C CA . SER A 1 83 ? 0.177 -2.894 8.535 1.00 88.56 83 SER A CA 1
ATOM 619 C C . SER A 1 83 ? -0.927 -2.476 7.564 1.00 88.56 83 SER A C 1
ATOM 621 O O . SER A 1 83 ? -0.649 -1.939 6.487 1.00 88.56 83 SER A O 1
ATOM 623 N N . ASN A 1 84 ? -2.190 -2.668 7.951 1.00 87.75 84 ASN A N 1
ATOM 624 C CA . ASN A 1 84 ? -3.339 -2.249 7.150 1.00 87.75 84 ASN A CA 1
ATOM 625 C C . ASN A 1 84 ? -3.403 -0.723 6.999 1.00 87.75 84 ASN A C 1
ATOM 627 O O . ASN A 1 84 ? -3.579 -0.227 5.886 1.00 87.75 84 ASN A O 1
ATOM 631 N N . LEU A 1 85 ? -3.164 0.029 8.078 1.00 92.19 85 LEU A N 1
ATOM 632 C CA . LEU A 1 85 ? -3.113 1.490 8.040 1.00 92.19 85 LEU A CA 1
ATOM 633 C C . LEU A 1 85 ? -2.001 1.999 7.113 1.00 92.19 85 LEU A C 1
ATOM 635 O O . LEU A 1 85 ? -2.241 2.907 6.317 1.00 92.19 85 LEU A O 1
ATOM 639 N N . ILE A 1 86 ? -0.808 1.398 7.156 1.00 89.75 86 ILE A N 1
ATOM 640 C CA . ILE A 1 86 ? 0.301 1.743 6.253 1.00 89.75 86 ILE A CA 1
ATOM 641 C C . ILE A 1 86 ? -0.112 1.532 4.793 1.00 89.75 86 ILE A C 1
ATOM 643 O O . ILE A 1 86 ? 0.076 2.433 3.973 1.00 89.75 86 ILE A O 1
ATOM 647 N N . LYS A 1 87 ? -0.712 0.380 4.464 1.00 86.31 87 LYS A N 1
ATOM 648 C CA . LYS A 1 87 ? -1.185 0.071 3.103 1.00 86.31 87 LYS A CA 1
ATOM 649 C C . LYS A 1 87 ? -2.223 1.093 2.624 1.00 86.31 87 LYS A C 1
ATOM 651 O O . LYS A 1 87 ? -2.099 1.614 1.513 1.00 86.31 87 LYS A O 1
ATOM 656 N N . SER A 1 88 ? -3.202 1.430 3.464 1.00 88.00 88 SER A N 1
ATOM 657 C CA . SER A 1 88 ? -4.238 2.418 3.138 1.00 88.00 88 SER A CA 1
ATOM 658 C C . SER A 1 88 ? -3.661 3.830 2.970 1.00 88.00 88 SER A C 1
ATOM 660 O O . SER A 1 88 ? -3.995 4.518 2.008 1.00 88.00 88 SER A O 1
ATOM 662 N N . VAL A 1 89 ? -2.716 4.258 3.818 1.00 91.62 89 VAL A N 1
ATOM 663 C CA . VAL A 1 89 ? -2.015 5.550 3.663 1.00 91.62 89 VAL A CA 1
ATOM 664 C C . VAL A 1 89 ? -1.195 5.591 2.372 1.00 91.62 89 VAL A C 1
ATOM 666 O O . VAL A 1 89 ? -1.213 6.593 1.655 1.00 91.62 89 VAL A O 1
ATOM 669 N N . TYR A 1 90 ? -0.500 4.504 2.039 1.00 88.69 90 TYR A N 1
ATOM 670 C CA . TYR A 1 90 ? 0.277 4.402 0.806 1.00 88.69 90 TYR A CA 1
ATOM 671 C C . TYR A 1 90 ? -0.627 4.551 -0.427 1.00 88.69 90 TYR A C 1
ATOM 673 O O . TYR A 1 90 ? -0.341 5.335 -1.336 1.00 88.69 90 TYR A O 1
ATOM 681 N N . ASN A 1 91 ? -1.791 3.896 -0.404 1.00 85.56 91 ASN A N 1
ATOM 682 C CA . ASN A 1 91 ? -2.817 4.051 -1.428 1.00 85.56 91 ASN A CA 1
ATOM 683 C C . ASN A 1 91 ? -3.386 5.476 -1.485 1.00 85.56 91 ASN A C 1
ATOM 685 O O . ASN A 1 91 ? -3.496 6.030 -2.582 1.00 85.56 91 ASN A O 1
ATOM 689 N N . LEU A 1 92 ? -3.688 6.088 -0.335 1.00 89.12 92 LEU A N 1
ATOM 690 C CA . LEU A 1 92 ? -4.211 7.453 -0.219 1.00 89.12 92 LEU A CA 1
ATOM 691 C C . LEU A 1 92 ? -3.263 8.476 -0.850 1.00 89.12 92 LEU A C 1
ATOM 693 O O . LEU A 1 92 ? -3.686 9.356 -1.608 1.00 89.12 92 LEU A O 1
ATOM 697 N N . LEU A 1 93 ? -1.965 8.349 -0.573 1.00 90.25 93 LEU A N 1
ATOM 698 C CA . LEU A 1 93 ? -0.925 9.199 -1.151 1.00 90.25 93 LEU A CA 1
ATOM 699 C C . LEU A 1 93 ? -0.728 8.954 -2.654 1.00 90.25 93 LEU A C 1
ATOM 701 O O . LEU A 1 93 ? -0.049 9.737 -3.311 1.00 90.25 93 LEU A O 1
ATOM 705 N N . GLY A 1 94 ? -1.382 7.935 -3.217 1.00 87.62 94 GLY A N 1
ATOM 706 C CA . GLY A 1 94 ? -1.229 7.544 -4.610 1.00 87.62 94 GLY A CA 1
ATOM 707 C C . GLY A 1 94 ? 0.125 6.898 -4.865 1.00 87.62 94 GLY A C 1
ATOM 708 O O . GLY A 1 94 ? 0.620 6.988 -5.977 1.00 87.62 94 GLY A O 1
ATOM 709 N N . LEU A 1 95 ? 0.738 6.287 -3.853 1.00 86.75 95 LEU A N 1
ATOM 710 C CA . LEU A 1 95 ? 2.018 5.608 -3.983 1.00 86.75 95 LEU A CA 1
ATOM 711 C C . LEU A 1 95 ? 1.808 4.161 -4.441 1.00 86.75 95 LEU A C 1
ATOM 713 O O . LEU A 1 95 ? 0.781 3.534 -4.164 1.00 86.75 95 LEU A O 1
ATOM 717 N N . ARG A 1 96 ? 2.777 3.632 -5.180 1.00 85.00 96 ARG A N 1
ATOM 718 C CA . ARG A 1 96 ? 2.833 2.254 -5.676 1.00 85.00 96 ARG A CA 1
ATOM 719 C C . ARG A 1 96 ? 4.241 1.710 -5.492 1.00 85.00 96 ARG A C 1
ATOM 721 O O . ARG A 1 96 ? 5.208 2.467 -5.466 1.00 85.00 96 ARG A O 1
ATOM 728 N N . THR A 1 97 ? 4.341 0.392 -5.377 1.00 82.56 97 THR A N 1
ATOM 729 C CA . THR A 1 97 ? 5.617 -0.295 -5.184 1.00 82.56 97 THR A CA 1
ATOM 730 C C . THR A 1 97 ? 5.920 -1.188 -6.377 1.00 82.56 97 THR A C 1
ATOM 732 O O . THR A 1 97 ? 5.055 -1.945 -6.816 1.00 82.56 97 THR A O 1
ATOM 735 N N . TYR A 1 98 ? 7.157 -1.143 -6.866 1.00 81.88 98 TYR A N 1
ATOM 736 C CA . TYR A 1 98 ? 7.697 -2.168 -7.759 1.00 81.88 98 TYR A CA 1
ATOM 737 C C . TYR A 1 98 ? 8.950 -2.796 -7.149 1.00 81.88 98 TYR A C 1
ATOM 739 O O . TYR A 1 98 ? 9.593 -2.211 -6.276 1.00 81.88 98 TYR A O 1
ATOM 747 N N . LEU A 1 99 ? 9.279 -4.008 -7.590 1.00 79.50 99 LEU A N 1
ATOM 748 C CA . LEU A 1 99 ? 10.413 -4.762 -7.069 1.00 79.50 99 LEU A CA 1
ATOM 749 C C . LEU A 1 99 ? 11.497 -4.897 -8.133 1.00 79.50 99 LEU A C 1
ATOM 751 O O . LEU A 1 99 ? 11.211 -5.195 -9.292 1.00 79.50 99 LEU A O 1
ATOM 755 N N . THR A 1 100 ? 12.748 -4.755 -7.714 1.00 80.00 100 THR A N 1
ATOM 756 C CA . THR A 1 100 ? 13.911 -5.240 -8.460 1.00 80.00 100 THR A CA 1
ATOM 757 C C . THR A 1 100 ? 14.467 -6.440 -7.720 1.00 80.00 100 THR A C 1
ATOM 759 O O . THR A 1 100 ? 14.715 -6.351 -6.520 1.00 80.00 100 THR A O 1
ATOM 762 N N . THR A 1 101 ? 14.665 -7.557 -8.412 1.00 71.25 101 THR A N 1
ATOM 763 C CA . THR A 1 101 ? 15.220 -8.778 -7.822 1.00 71.25 101 THR A CA 1
ATOM 764 C C . THR A 1 101 ? 16.303 -9.349 -8.727 1.00 71.25 101 THR A C 1
ATOM 766 O O . THR A 1 101 ? 16.163 -9.373 -9.950 1.00 71.25 101 THR A O 1
ATOM 769 N N . GLY A 1 102 ? 17.404 -9.775 -8.122 1.00 69.62 102 GLY A N 1
ATOM 770 C CA . GLY A 1 102 ? 18.527 -10.433 -8.769 1.00 69.62 102 GLY A CA 1
ATOM 771 C C . GLY A 1 102 ? 19.243 -11.349 -7.783 1.00 69.62 102 GLY A C 1
ATOM 772 O O . GLY A 1 102 ? 18.832 -11.494 -6.635 1.00 69.62 102 GLY A O 1
ATOM 773 N N . VAL A 1 103 ? 20.342 -11.964 -8.221 1.00 71.81 103 VAL A N 1
ATOM 774 C CA . VAL A 1 103 ? 21.096 -12.926 -7.393 1.00 71.81 103 VAL A CA 1
ATOM 775 C C . VAL A 1 103 ? 21.627 -12.287 -6.105 1.00 71.81 103 VAL A C 1
ATOM 777 O O . VAL A 1 103 ? 21.697 -12.948 -5.076 1.00 71.81 103 VAL A O 1
ATOM 780 N N . GLN A 1 104 ? 22.013 -11.010 -6.168 1.00 78.38 104 GLN A N 1
ATOM 781 C CA . GLN A 1 104 ? 22.645 -10.305 -5.051 1.00 78.38 104 GLN A CA 1
ATOM 782 C C . GLN A 1 104 ? 21.660 -9.529 -4.177 1.00 78.38 104 GLN A C 1
ATOM 784 O O . GLN A 1 104 ? 21.883 -9.414 -2.976 1.00 78.38 104 GLN A O 1
ATOM 789 N N . GLU A 1 105 ? 20.596 -8.976 -4.759 1.00 78.12 105 GLU A N 1
ATOM 790 C CA . GLU A 1 105 ? 19.709 -8.062 -4.046 1.00 78.12 105 GLU A CA 1
ATOM 791 C C . GLU A 1 105 ? 18.261 -8.200 -4.516 1.00 78.12 105 GLU A C 1
ATOM 793 O O . GLU A 1 105 ? 17.977 -8.366 -5.703 1.00 78.12 105 GLU A O 1
ATOM 798 N N . THR A 1 106 ? 17.340 -8.084 -3.559 1.00 80.00 106 THR A N 1
ATOM 799 C CA . THR A 1 106 ? 15.928 -7.806 -3.813 1.00 80.00 106 THR A CA 1
ATOM 800 C C . THR A 1 106 ? 15.543 -6.536 -3.072 1.00 80.00 106 THR A C 1
ATOM 802 O O . THR A 1 106 ? 15.776 -6.428 -1.871 1.00 80.00 106 THR A O 1
ATOM 805 N N . ARG A 1 107 ? 14.957 -5.574 -3.787 1.00 78.69 107 ARG A N 1
ATOM 806 C CA . ARG A 1 107 ? 14.586 -4.263 -3.250 1.00 78.69 107 ARG A CA 1
ATOM 807 C C . ARG A 1 107 ? 13.215 -3.829 -3.751 1.00 78.69 107 ARG A C 1
ATOM 809 O O . ARG A 1 107 ? 12.855 -4.093 -4.897 1.00 78.69 107 ARG A O 1
ATOM 816 N N . ALA A 1 108 ? 12.483 -3.141 -2.880 1.00 82.88 108 ALA A N 1
ATOM 817 C CA . ALA A 1 108 ? 11.228 -2.472 -3.183 1.00 82.88 108 ALA A CA 1
ATOM 818 C C . ALA A 1 108 ? 11.449 -0.970 -3.402 1.00 82.88 108 ALA A C 1
ATOM 820 O O . ALA A 1 108 ? 12.157 -0.324 -2.630 1.00 82.88 108 ALA A O 1
ATOM 821 N N . TRP A 1 109 ? 10.819 -0.420 -4.435 1.00 85.31 109 TRP A N 1
ATOM 822 C CA . TRP A 1 109 ? 10.930 0.981 -4.830 1.00 85.31 109 TRP A CA 1
ATOM 823 C C . TRP A 1 109 ? 9.556 1.639 -4.854 1.00 85.31 109 TRP A C 1
ATOM 825 O O . TRP A 1 109 ? 8.599 1.060 -5.367 1.00 85.31 109 TRP A O 1
ATOM 835 N N . THR A 1 110 ? 9.476 2.853 -4.313 1.00 88.06 110 THR A N 1
ATOM 836 C CA . THR A 1 110 ? 8.244 3.650 -4.252 1.00 88.06 110 THR A CA 1
ATOM 837 C C . THR A 1 110 ? 8.153 4.588 -5.451 1.00 88.06 110 THR A C 1
ATOM 839 O O . THR A 1 110 ? 9.094 5.330 -5.716 1.00 88.06 110 THR A O 1
ATOM 842 N N . ILE A 1 111 ? 7.010 4.585 -6.131 1.00 87.06 111 ILE A N 1
ATOM 843 C CA . ILE A 1 111 ? 6.651 5.480 -7.243 1.00 87.06 111 ILE A CA 1
ATOM 844 C C . ILE A 1 111 ? 5.242 6.036 -7.023 1.00 87.06 111 ILE A C 1
ATOM 846 O O . ILE A 1 111 ? 4.518 5.558 -6.148 1.00 87.06 111 ILE A O 1
ATOM 850 N N . PHE A 1 112 ? 4.817 7.006 -7.824 1.00 86.00 112 PHE A N 1
ATOM 851 C CA . PHE A 1 112 ? 3.420 7.426 -7.861 1.00 86.00 112 PHE A CA 1
ATOM 852 C C . PHE A 1 112 ? 2.611 6.576 -8.849 1.00 86.00 112 PHE A C 1
ATOM 854 O O . PHE A 1 112 ? 3.091 6.127 -9.890 1.00 86.00 112 PHE A O 1
ATOM 861 N N . ALA A 1 113 ? 1.337 6.357 -8.533 1.00 82.25 113 ALA A N 1
ATOM 862 C CA . ALA A 1 113 ? 0.356 5.860 -9.483 1.00 82.25 113 ALA A CA 1
ATOM 863 C C . ALA A 1 113 ? 0.272 6.858 -10.642 1.00 82.25 113 ALA A C 1
ATOM 865 O O . ALA A 1 113 ? 0.070 8.049 -10.415 1.00 82.25 113 ALA A O 1
ATOM 866 N N . GLY A 1 114 ? 0.433 6.385 -11.873 1.00 79.69 114 GLY A N 1
ATOM 867 C CA . GLY A 1 114 ? 0.636 7.270 -13.021 1.00 79.69 114 GLY A CA 1
ATOM 868 C C . GLY A 1 114 ? 2.034 7.179 -13.629 1.00 79.69 114 GLY A C 1
ATOM 869 O O . GLY A 1 114 ? 2.179 7.405 -14.831 1.00 79.69 114 GLY A O 1
ATOM 870 N N . ASP A 1 115 ? 3.049 6.834 -12.832 1.00 80.56 115 ASP A N 1
ATOM 871 C CA . ASP A 1 115 ? 4.437 6.954 -13.272 1.00 80.56 115 ASP A CA 1
ATOM 872 C C . ASP A 1 115 ? 4.759 6.028 -14.444 1.00 80.56 115 ASP A C 1
ATOM 874 O O . ASP A 1 115 ? 4.383 4.850 -14.488 1.00 80.56 115 ASP A O 1
ATOM 878 N N . LYS A 1 116 ? 5.495 6.589 -15.409 1.00 82.25 116 LYS A N 1
ATOM 879 C CA . LYS A 1 116 ? 6.000 5.848 -16.561 1.00 82.25 116 LYS A CA 1
ATOM 880 C C . LYS A 1 116 ? 7.299 5.117 -16.210 1.00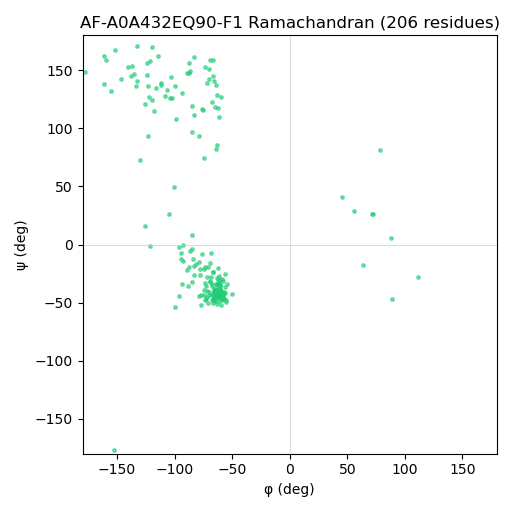 82.25 116 LYS A C 1
ATOM 882 O O . LYS A 1 116 ? 8.014 5.517 -15.298 1.00 82.25 116 LYS A O 1
ATOM 887 N N . ALA A 1 117 ? 7.665 4.110 -17.005 1.00 78.50 117 ALA A N 1
ATOM 888 C CA . ALA A 1 117 ? 8.890 3.328 -16.820 1.00 78.50 117 ALA A CA 1
ATOM 889 C C . ALA A 1 117 ? 10.168 4.178 -16.656 1.00 78.50 117 ALA A C 1
ATOM 891 O O . ALA A 1 117 ? 10.959 3.854 -15.774 1.00 78.50 117 ALA A O 1
ATOM 892 N N . PRO A 1 118 ? 10.379 5.265 -17.434 1.00 81.06 118 PRO A N 1
ATOM 893 C CA . PRO A 1 118 ? 11.557 6.112 -17.258 1.00 81.06 118 PRO A CA 1
ATOM 894 C C . PRO A 1 118 ? 11.593 6.793 -15.887 1.00 81.06 118 PRO A C 1
ATOM 896 O O . PRO A 1 118 ? 12.620 6.745 -15.220 1.00 81.06 118 PRO A O 1
ATOM 899 N N . ALA A 1 119 ? 10.463 7.345 -15.433 1.00 83.62 119 ALA A N 1
ATOM 900 C CA . ALA A 1 119 ? 10.353 7.981 -14.120 1.00 83.62 119 ALA A CA 1
ATOM 901 C C . ALA A 1 119 ? 10.582 6.962 -12.992 1.00 83.62 119 ALA A C 1
ATOM 903 O O . ALA A 1 119 ? 11.343 7.216 -12.061 1.00 83.62 119 ALA A O 1
ATOM 904 N N . ALA A 1 120 ? 10.003 5.763 -13.121 1.00 85.12 120 ALA A N 1
ATOM 905 C CA . ALA A 1 120 ? 10.237 4.670 -12.182 1.00 85.12 120 ALA A CA 1
ATOM 906 C C . ALA A 1 120 ? 11.720 4.258 -12.127 1.00 85.12 120 ALA A C 1
ATOM 908 O O . ALA A 1 120 ? 12.247 4.024 -11.039 1.00 85.12 120 ALA A O 1
ATOM 909 N N . ALA A 1 121 ? 12.412 4.216 -13.270 1.00 82.75 121 ALA A N 1
ATOM 910 C CA . ALA A 1 121 ? 13.848 3.947 -13.337 1.00 82.75 121 ALA A CA 1
ATOM 911 C C . ALA A 1 121 ? 14.687 5.088 -12.725 1.00 82.75 121 ALA A C 1
ATOM 913 O O . ALA A 1 121 ? 15.701 4.824 -12.076 1.00 82.75 121 ALA A O 1
ATOM 914 N N . GLY A 1 122 ? 14.228 6.336 -12.855 1.00 90.38 122 GLY A N 1
ATOM 915 C CA . GLY A 1 122 ? 14.819 7.523 -12.230 1.00 90.38 122 GLY A CA 1
ATOM 916 C C . GLY A 1 122 ? 14.891 7.452 -10.705 1.00 90.38 122 GLY A C 1
ATOM 917 O O . GLY A 1 122 ? 15.859 7.938 -10.120 1.00 90.38 122 GLY A O 1
ATOM 918 N N . VAL A 1 123 ? 13.933 6.766 -10.065 1.00 92.19 123 VAL A N 1
ATOM 919 C CA . VAL A 1 123 ? 13.950 6.494 -8.613 1.00 92.19 123 VAL A CA 1
ATOM 920 C C . VAL A 1 123 ? 15.154 5.634 -8.203 1.00 92.19 123 VAL A C 1
ATOM 922 O O . VAL A 1 123 ? 15.672 5.800 -7.100 1.00 92.19 123 VAL A O 1
ATOM 925 N N . ILE A 1 124 ? 15.632 4.749 -9.085 1.00 87.94 124 ILE A N 1
ATOM 926 C CA . ILE A 1 124 ? 16.855 3.964 -8.854 1.00 87.94 124 ILE A CA 1
ATOM 927 C C . ILE A 1 124 ? 18.083 4.841 -9.083 1.00 87.94 124 ILE A C 1
ATOM 929 O O . ILE A 1 124 ? 18.985 4.890 -8.246 1.00 87.94 124 ILE A O 1
ATOM 933 N N . HIS A 1 125 ? 18.133 5.505 -10.240 1.00 87.69 125 HIS A N 1
ATOM 934 C CA . HIS A 1 125 ? 19.213 6.412 -10.598 1.00 87.69 125 HIS A CA 1
ATOM 935 C C . HIS A 1 125 ? 18.789 7.357 -11.726 1.00 87.69 125 HIS A C 1
ATOM 937 O O . HIS A 1 125 ? 18.224 6.925 -12.730 1.00 87.69 125 HIS A O 1
ATOM 943 N N . THR A 1 126 ? 19.155 8.637 -11.624 1.00 90.69 126 THR A N 1
ATOM 944 C CA . THR A 1 126 ? 18.757 9.662 -12.610 1.00 90.69 126 THR A CA 1
ATOM 945 C C . THR A 1 126 ? 19.275 9.392 -14.030 1.00 90.69 126 THR A C 1
ATOM 947 O O . THR A 1 126 ? 18.635 9.786 -15.003 1.00 90.69 126 THR A O 1
ATOM 950 N N . ASP A 1 127 ? 20.397 8.683 -14.181 1.00 91.00 127 ASP A N 1
ATOM 951 C CA . ASP A 1 127 ? 20.896 8.284 -15.506 1.00 91.00 127 ASP A CA 1
ATOM 952 C C . ASP A 1 127 ? 20.010 7.236 -16.190 1.00 91.00 127 ASP A C 1
ATOM 954 O O . ASP A 1 127 ? 19.887 7.274 -17.413 1.00 91.00 127 ASP A O 1
ATOM 958 N N . PHE A 1 128 ? 19.341 6.349 -15.441 1.00 82.50 128 PHE A N 1
ATOM 959 C CA . PHE A 1 128 ? 18.426 5.373 -16.044 1.00 82.50 128 PHE A CA 1
ATOM 960 C C . PHE A 1 128 ? 17.177 6.023 -16.631 1.00 82.50 128 PHE A C 1
ATOM 962 O O . PHE A 1 128 ? 16.622 5.501 -17.592 1.00 82.50 128 PHE A O 1
ATOM 969 N N . GLU A 1 129 ? 16.752 7.161 -16.086 1.00 84.31 129 GLU A N 1
ATOM 970 C CA . GLU A 1 129 ? 15.671 7.952 -16.667 1.00 84.31 129 GLU A CA 1
ATOM 971 C C . GLU A 1 129 ? 16.131 8.667 -17.944 1.00 84.31 129 GLU A C 1
ATOM 973 O O . GLU A 1 129 ? 15.464 8.587 -18.974 1.00 84.31 129 GLU A O 1
ATOM 978 N N . LYS A 1 130 ? 17.302 9.318 -17.906 1.00 83.75 130 LYS A N 1
ATOM 979 C CA . LYS A 1 130 ? 17.852 10.067 -19.053 1.00 83.75 130 LYS A CA 1
ATOM 980 C C . LYS A 1 130 ? 18.222 9.173 -20.233 1.00 83.75 130 LYS A C 1
ATOM 982 O O . LYS A 1 130 ? 18.053 9.572 -21.380 1.00 83.75 130 LYS A O 1
ATOM 987 N N . GLN A 1 131 ? 18.767 7.995 -19.948 1.00 87.25 131 GLN A N 1
ATOM 988 C CA . GLN A 1 131 ? 19.221 7.018 -20.938 1.00 87.25 131 GLN A CA 1
ATOM 989 C C . GLN A 1 131 ? 18.246 5.842 -21.049 1.00 87.25 131 GLN A C 1
ATOM 991 O O . GLN A 1 131 ? 18.649 4.727 -21.383 1.00 87.25 131 GLN A O 1
ATOM 996 N N . PHE A 1 132 ? 16.967 6.062 -20.733 1.00 80.00 132 PHE A N 1
ATOM 997 C CA . PHE A 1 132 ? 15.974 5.000 -20.760 1.00 80.00 132 PHE A CA 1
ATOM 998 C C . PHE A 1 132 ? 15.821 4.433 -22.176 1.00 80.00 132 PHE A C 1
ATOM 1000 O O . PHE A 1 132 ? 15.382 5.125 -23.092 1.00 80.00 132 PHE A O 1
ATOM 1007 N N . ILE A 1 133 ? 16.144 3.150 -22.344 1.00 79.38 133 ILE A N 1
ATOM 1008 C CA . ILE A 1 133 ? 15.941 2.422 -23.605 1.00 79.38 133 ILE A CA 1
ATOM 1009 C C . ILE A 1 133 ? 14.668 1.583 -23.510 1.00 79.38 133 ILE A C 1
ATOM 1011 O O . ILE A 1 133 ? 13.778 1.683 -24.351 1.00 79.38 133 ILE A O 1
ATOM 1015 N N . ARG A 1 134 ? 14.579 0.743 -22.473 1.00 74.81 134 ARG A N 1
ATOM 1016 C CA . ARG A 1 134 ? 13.433 -0.128 -22.201 1.00 74.81 134 ARG A CA 1
ATOM 1017 C C . ARG A 1 134 ? 13.429 -0.612 -20.755 1.00 74.81 134 ARG A C 1
ATOM 1019 O O . ARG A 1 134 ? 14.475 -0.639 -20.113 1.00 74.81 134 ARG A O 1
ATOM 1026 N N . ALA A 1 135 ? 12.275 -1.087 -20.291 1.00 73.12 135 ALA A N 1
ATOM 1027 C CA . ALA A 1 135 ? 12.134 -1.793 -19.020 1.00 73.12 135 ALA A CA 1
ATOM 1028 C C . ALA A 1 135 ? 11.608 -3.206 -19.264 1.00 73.12 135 ALA A C 1
ATOM 1030 O O . ALA A 1 135 ? 10.542 -3.368 -19.851 1.00 73.12 135 ALA A O 1
ATOM 1031 N N . GLU A 1 136 ? 12.328 -4.221 -18.791 1.00 73.81 136 GLU A N 1
ATOM 1032 C CA . GLU A 1 136 ? 11.825 -5.594 -18.772 1.00 73.81 136 GLU A CA 1
ATOM 1033 C C . GLU A 1 136 ? 10.991 -5.806 -17.510 1.00 73.81 136 GLU A C 1
ATOM 1035 O O . GLU A 1 136 ? 11.496 -5.668 -16.398 1.00 73.81 136 GLU A O 1
ATOM 1040 N N . VAL A 1 137 ? 9.710 -6.129 -17.684 1.00 75.56 137 VAL A N 1
ATOM 1041 C CA . VAL A 1 137 ? 8.751 -6.228 -16.579 1.00 75.56 137 VAL A CA 1
ATOM 1042 C C . VAL A 1 137 ? 8.101 -7.603 -16.564 1.00 75.56 137 VAL A C 1
ATOM 1044 O O . VAL A 1 137 ? 7.856 -8.212 -17.604 1.00 75.56 137 VAL A O 1
ATOM 1047 N N . ILE A 1 138 ? 7.815 -8.082 -15.360 1.00 74.19 138 ILE A N 1
ATOM 1048 C CA . ILE A 1 138 ? 7.023 -9.276 -15.095 1.00 74.19 138 ILE A CA 1
ATOM 1049 C C . ILE A 1 138 ? 5.998 -8.945 -14.013 1.00 74.19 138 ILE A C 1
ATOM 1051 O O 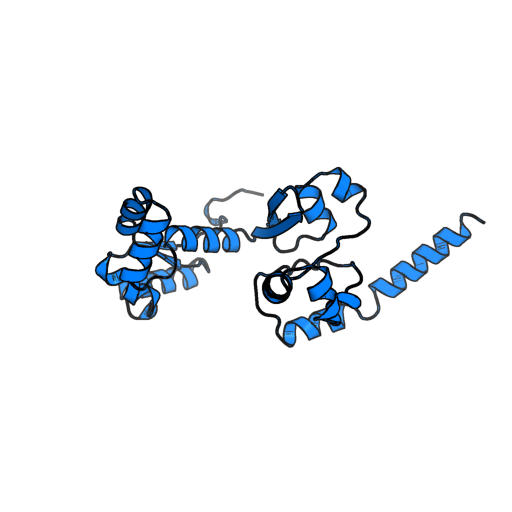. ILE A 1 138 ? 6.304 -8.222 -13.063 1.00 74.19 138 ILE A O 1
ATOM 1055 N N . HIS A 1 139 ? 4.778 -9.461 -14.150 1.00 76.44 139 HIS A N 1
ATOM 1056 C CA . HIS A 1 139 ? 3.769 -9.320 -13.108 1.00 76.44 139 HIS A CA 1
ATOM 1057 C C . HIS A 1 139 ? 4.133 -10.167 -11.885 1.00 76.44 139 HIS A C 1
ATOM 1059 O O . HIS A 1 139 ? 4.625 -11.288 -12.017 1.00 76.44 139 HIS A O 1
ATOM 1065 N N . TYR A 1 140 ? 3.861 -9.639 -10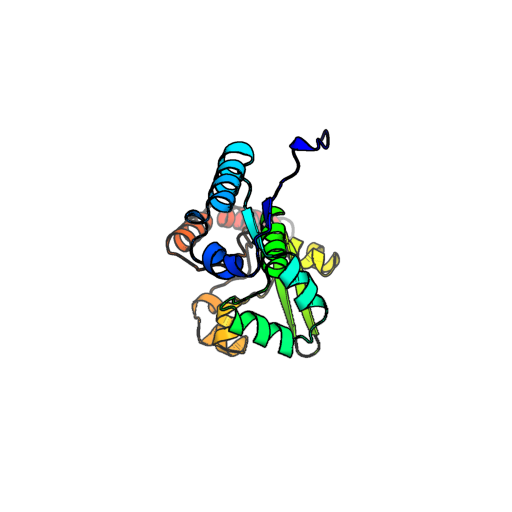.690 1.00 74.75 140 TYR A N 1
ATOM 1066 C CA . TYR A 1 140 ? 4.175 -10.325 -9.436 1.00 74.75 140 TYR A CA 1
ATOM 1067 C C . TYR A 1 140 ? 3.498 -11.699 -9.348 1.00 74.75 140 TYR A C 1
ATOM 1069 O O . TYR A 1 140 ? 4.168 -12.683 -9.048 1.00 74.75 140 TYR A O 1
ATOM 1077 N N . ASP A 1 141 ? 2.216 -11.795 -9.705 1.00 77.75 141 ASP A N 1
ATOM 1078 C CA . ASP A 1 141 ? 1.467 -13.058 -9.654 1.00 77.75 141 ASP A CA 1
ATOM 1079 C C . ASP A 1 141 ? 2.047 -14.118 -10.600 1.00 77.75 141 ASP A C 1
ATOM 1081 O O . ASP A 1 141 ? 2.166 -15.290 -10.234 1.00 77.75 141 ASP A O 1
ATOM 1085 N N . ASP A 1 142 ? 2.485 -13.704 -11.794 1.00 78.81 142 ASP A N 1
ATOM 1086 C CA . ASP A 1 142 ? 3.184 -14.585 -12.732 1.00 78.81 142 ASP A CA 1
ATOM 1087 C C . ASP A 1 142 ? 4.522 -15.049 -12.142 1.00 78.81 142 ASP A C 1
ATOM 1089 O O . ASP A 1 142 ? 4.848 -16.237 -12.190 1.00 78.81 142 ASP A O 1
ATOM 1093 N N . TYR A 1 143 ? 5.286 -14.144 -11.526 1.00 74.25 143 TYR A N 1
ATOM 1094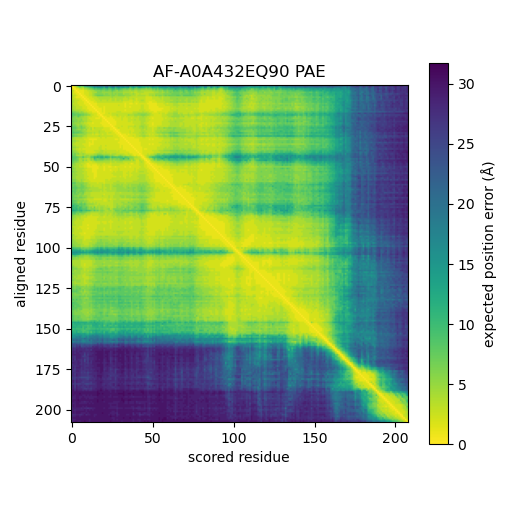 C CA . TYR A 1 143 ? 6.542 -14.503 -10.873 1.00 74.25 143 TYR A CA 1
ATOM 1095 C C . TYR A 1 143 ? 6.328 -15.478 -9.704 1.00 74.25 143 TYR A C 1
ATOM 1097 O O . TYR A 1 143 ? 7.033 -16.482 -9.599 1.00 74.25 143 TYR A O 1
ATOM 1105 N N . VAL A 1 144 ? 5.321 -15.251 -8.855 1.00 77.38 144 VAL A N 1
ATOM 1106 C CA . VAL A 1 144 ? 4.990 -16.135 -7.725 1.00 77.38 144 VAL A CA 1
ATOM 1107 C C . VAL A 1 144 ? 4.533 -17.511 -8.203 1.00 77.38 144 VAL A C 1
ATOM 1109 O O . VAL A 1 144 ? 4.897 -18.518 -7.584 1.00 77.38 144 VAL A O 1
ATOM 1112 N N . LYS A 1 145 ? 3.772 -17.570 -9.301 1.00 82.19 145 LYS A N 1
ATOM 1113 C CA . LYS A 1 145 ? 3.275 -18.814 -9.895 1.00 82.19 145 LYS A CA 1
ATOM 1114 C C . LYS A 1 145 ? 4.388 -19.630 -10.551 1.00 82.19 145 LYS A C 1
ATOM 1116 O O . LYS A 1 145 ? 4.512 -20.820 -10.274 1.00 82.19 145 LYS A O 1
ATOM 1121 N N . TYR A 1 146 ? 5.191 -19.005 -11.411 1.00 80.62 146 TYR A N 1
ATOM 1122 C CA . TYR A 1 146 ? 6.183 -19.700 -12.241 1.00 80.62 146 TYR A CA 1
ATOM 1123 C C . TYR A 1 146 ? 7.589 -19.739 -11.627 1.00 80.62 146 TYR A C 1
ATOM 1125 O O . TYR A 1 146 ? 8.467 -20.419 -12.157 1.00 80.62 146 TYR A O 1
ATOM 1133 N N . LYS A 1 147 ? 7.812 -19.035 -10.509 1.00 76.94 147 LYS A N 1
ATOM 1134 C CA . LYS A 1 147 ? 9.046 -18.978 -9.697 1.00 76.94 147 LYS A CA 1
ATOM 1135 C C . LYS A 1 147 ? 10.285 -18.405 -10.384 1.00 76.94 147 LYS A C 1
ATOM 1137 O O . LYS A 1 147 ? 11.231 -18.033 -9.698 1.00 76.94 147 LYS A O 1
ATOM 1142 N N . THR A 1 148 ? 10.305 -18.323 -11.712 1.00 77.12 148 THR A N 1
ATOM 1143 C CA . THR A 1 148 ? 11.407 -17.752 -12.490 1.00 77.12 148 THR A CA 1
ATOM 1144 C C . THR A 1 148 ? 10.879 -16.929 -13.660 1.00 77.12 148 THR A C 1
ATOM 1146 O O . THR A 1 148 ? 9.811 -17.210 -14.208 1.00 77.12 148 THR A O 1
ATOM 1149 N N . VAL A 1 149 ? 11.659 -15.931 -14.087 1.00 73.50 149 VAL A N 1
ATOM 1150 C CA . VAL A 1 149 ? 11.322 -15.081 -15.243 1.00 73.50 149 VAL A CA 1
ATOM 1151 C C . VAL A 1 149 ? 11.228 -15.903 -16.533 1.00 73.50 149 VAL A C 1
ATOM 1153 O O . VAL A 1 149 ? 10.328 -15.681 -17.340 1.00 73.50 149 VAL A O 1
ATOM 1156 N N . ALA A 1 150 ? 12.124 -16.878 -16.718 1.00 79.25 150 ALA A N 1
ATOM 1157 C CA . ALA A 1 150 ? 12.122 -17.754 -17.889 1.00 79.25 150 ALA A CA 1
ATOM 1158 C C . ALA A 1 150 ? 10.839 -18.597 -17.958 1.00 79.25 150 ALA A C 1
ATOM 1160 O O . ALA A 1 150 ? 10.124 -18.546 -18.959 1.00 79.25 150 ALA A O 1
ATOM 1161 N N . ALA A 1 151 ? 10.492 -19.283 -16.863 1.00 81.88 151 ALA A N 1
ATOM 1162 C CA . ALA A 1 151 ? 9.281 -20.097 -16.801 1.00 81.88 151 ALA A CA 1
ATOM 1163 C C . ALA A 1 151 ? 8.006 -19.254 -16.960 1.00 81.88 151 ALA A C 1
ATOM 1165 O O . ALA A 1 151 ? 7.055 -19.698 -17.598 1.00 81.88 151 ALA A O 1
ATOM 1166 N N . ALA A 1 152 ? 7.987 -18.022 -16.442 1.00 78.25 152 ALA A N 1
ATOM 1167 C CA . ALA A 1 152 ? 6.857 -17.119 -16.630 1.00 78.25 152 ALA A CA 1
ATOM 1168 C C . ALA A 1 152 ? 6.684 -16.688 -18.091 1.00 78.25 152 ALA A C 1
ATOM 1170 O O . ALA A 1 152 ? 5.568 -16.718 -18.605 1.00 78.25 152 ALA A O 1
ATOM 1171 N N . ARG A 1 153 ? 7.775 -16.343 -18.790 1.00 72.44 153 ARG A N 1
ATOM 1172 C CA . ARG A 1 153 ? 7.731 -15.999 -20.223 1.00 72.44 153 ARG A CA 1
ATOM 1173 C C . ARG A 1 153 ? 7.254 -17.169 -21.079 1.00 72.44 153 ARG A C 1
ATOM 1175 O O . ARG A 1 153 ? 6.574 -16.954 -22.078 1.00 72.44 153 ARG A O 1
ATOM 1182 N N . GLU A 1 154 ? 7.601 -18.399 -20.716 1.00 81.44 154 GLU A N 1
ATOM 1183 C CA . GLU A 1 154 ? 7.123 -19.597 -21.410 1.00 81.44 154 GLU A CA 1
ATOM 1184 C C . GLU A 1 154 ? 5.658 -19.916 -21.089 1.00 81.44 154 GLU A C 1
ATOM 1186 O O . GLU A 1 154 ? 4.889 -20.212 -22.005 1.00 81.44 154 GLU A O 1
ATOM 1191 N N . GLY A 1 155 ? 5.270 -19.817 -19.815 1.00 77.12 155 GLY A N 1
ATOM 1192 C CA . GLY A 1 155 ? 3.942 -20.167 -19.308 1.00 77.12 155 GLY A CA 1
ATOM 1193 C C . GLY A 1 155 ? 2.863 -19.099 -19.503 1.00 77.12 155 GLY A C 1
ATOM 1194 O O . GLY A 1 155 ? 1.676 -19.413 -19.422 1.00 77.12 155 GLY A O 1
ATOM 1195 N N . ASN A 1 156 ? 3.240 -17.850 -19.780 1.00 72.81 156 ASN A N 1
ATOM 1196 C CA . ASN A 1 156 ? 2.323 -16.774 -20.141 1.00 72.81 156 ASN A CA 1
ATOM 1197 C C . ASN A 1 156 ? 2.717 -16.185 -21.511 1.00 72.81 156 ASN A C 1
ATOM 1199 O O . ASN A 1 156 ? 3.536 -15.266 -21.580 1.00 72.81 156 ASN A O 1
ATOM 1203 N N . PRO A 1 157 ? 2.118 -16.671 -22.618 1.00 65.38 157 PRO A N 1
ATOM 1204 C CA . PRO A 1 157 ? 2.424 -16.200 -23.970 1.00 65.38 157 PRO A CA 1
ATOM 1205 C C . PRO A 1 157 ? 2.236 -14.689 -24.154 1.00 65.38 157 PRO A C 1
ATOM 1207 O O . PRO A 1 157 ? 2.923 -14.091 -24.976 1.00 65.38 157 PRO A O 1
ATOM 1210 N N . LYS A 1 158 ? 1.371 -14.051 -23.349 1.00 62.75 158 LYS A N 1
ATOM 1211 C CA . LYS A 1 158 ? 1.150 -12.598 -23.385 1.00 62.75 158 LYS A CA 1
ATOM 1212 C C . LYS A 1 158 ? 2.381 -11.804 -22.931 1.00 62.75 158 LYS A C 1
ATOM 1214 O O . LYS A 1 158 ? 2.547 -10.669 -23.358 1.00 62.75 158 LYS A O 1
ATOM 1219 N N . LEU A 1 159 ? 3.275 -12.400 -22.133 1.00 61.41 159 LEU A N 1
ATOM 1220 C CA . LEU A 1 159 ? 4.561 -11.793 -21.764 1.00 61.41 159 LEU A CA 1
ATOM 1221 C C . LEU A 1 159 ? 5.571 -11.798 -22.924 1.00 61.41 159 LEU A C 1
ATOM 1223 O O . LEU A 1 159 ? 6.524 -11.026 -22.890 1.00 61.41 159 LEU A O 1
ATOM 1227 N N . LYS A 1 160 ? 5.384 -12.646 -23.949 1.00 50.00 160 LYS A N 1
ATOM 1228 C CA . LYS A 1 160 ? 6.243 -12.677 -25.150 1.00 50.00 160 LYS A CA 1
ATOM 1229 C C . LYS A 1 160 ? 5.919 -11.549 -26.132 1.00 50.00 160 LYS A C 1
ATOM 1231 O O . LYS A 1 160 ? 6.793 -11.139 -26.885 1.00 50.00 160 LYS A O 1
ATOM 1236 N N . GLU A 1 161 ? 4.681 -11.056 -26.109 1.00 45.12 161 GLU A N 1
ATOM 1237 C CA . GLU A 1 161 ? 4.192 -9.943 -26.937 1.00 45.12 161 GLU A CA 1
ATOM 1238 C C . GLU A 1 161 ? 4.244 -8.586 -26.218 1.00 45.12 161 GLU A C 1
ATOM 1240 O O . GLU A 1 161 ? 3.885 -7.562 -26.805 1.00 45.12 161 GLU A O 1
ATOM 1245 N N . PHE A 1 162 ? 4.668 -8.569 -24.948 1.00 46.75 162 PHE A N 1
ATOM 1246 C CA . PHE A 1 162 ? 4.843 -7.352 -24.159 1.00 46.75 162 PHE A CA 1
ATOM 1247 C C . PHE A 1 162 ? 6.103 -6.620 -24.631 1.00 46.75 162 PHE A C 1
ATOM 1249 O O . PHE A 1 162 ? 7.161 -6.647 -24.004 1.00 46.75 162 PHE A O 1
ATOM 1256 N N . ASP A 1 163 ? 5.983 -5.998 -25.801 1.00 37.62 163 ASP A N 1
ATOM 1257 C CA . ASP A 1 163 ? 6.964 -5.056 -26.303 1.00 37.62 163 ASP A CA 1
ATOM 1258 C C . ASP A 1 163 ? 6.974 -3.852 -25.360 1.00 37.62 163 ASP A C 1
ATOM 1260 O O . ASP A 1 163 ? 5.957 -3.201 -25.106 1.00 37.62 163 ASP A O 1
ATOM 1264 N N . THR A 1 164 ? 8.130 -3.637 -24.755 1.00 43.62 164 THR A N 1
ATOM 1265 C CA . THR A 1 164 ? 8.396 -2.747 -23.633 1.00 43.62 164 THR A CA 1
ATOM 1266 C C . THR A 1 164 ? 8.154 -1.296 -24.024 1.00 43.62 164 THR A C 1
ATOM 1268 O O . THR A 1 164 ? 9.072 -0.564 -24.380 1.00 43.62 164 THR A O 1
ATOM 1271 N N . SER A 1 165 ? 6.905 -0.861 -23.986 1.00 31.89 165 SER A N 1
ATOM 1272 C CA . SER A 1 165 ? 6.535 0.528 -24.191 1.00 31.89 165 SER A CA 1
ATOM 1273 C C . SER A 1 165 ? 5.207 0.792 -23.496 1.00 31.89 165 SER A C 1
ATOM 1275 O O . SER A 1 165 ? 4.253 0.037 -23.637 1.00 31.89 165 SER A O 1
ATOM 1277 N N . CYS A 1 166 ? 5.179 1.890 -22.742 1.00 32.41 166 CYS A N 1
ATOM 1278 C CA . CYS A 1 166 ? 4.013 2.439 -22.054 1.00 32.41 166 CYS A CA 1
ATOM 1279 C C . CYS A 1 166 ? 3.635 1.723 -20.746 1.00 32.41 166 CYS A C 1
ATOM 1281 O O . CYS A 1 166 ? 2.661 0.985 -20.661 1.00 32.41 166 CYS A O 1
ATOM 1283 N N . PHE A 1 167 ? 4.341 2.080 -19.671 1.00 39.69 167 PHE A N 1
ATOM 1284 C CA . PHE A 1 167 ? 3.640 2.272 -18.405 1.00 39.69 167 PHE A CA 1
ATOM 1285 C C . PHE A 1 167 ? 2.641 3.414 -18.632 1.00 39.69 167 PHE A C 1
ATOM 1287 O O . PHE A 1 167 ? 3.061 4.552 -18.834 1.00 39.69 167 PHE A O 1
ATOM 1294 N N . ASP A 1 168 ? 1.342 3.125 -18.658 1.00 32.03 168 ASP A N 1
ATOM 1295 C CA . ASP A 1 168 ? 0.295 4.157 -18.634 1.00 32.03 168 ASP A CA 1
ATOM 1296 C C . ASP A 1 168 ? -0.043 4.608 -17.202 1.00 32.03 168 ASP A C 1
ATOM 1298 O O . ASP A 1 168 ? -0.994 5.356 -16.984 1.00 32.03 168 ASP A O 1
ATOM 1302 N N . GLY A 1 169 ? 0.740 4.158 -16.218 1.00 34.28 169 GLY A N 1
ATOM 1303 C CA . GLY A 1 169 ? 0.544 4.531 -14.830 1.00 34.28 169 GLY A CA 1
ATOM 1304 C C . GLY A 1 169 ? -0.412 3.647 -14.036 1.00 34.28 169 GLY A C 1
ATOM 1305 O O . GLY A 1 169 ? -0.646 3.923 -12.859 1.00 34.28 169 GLY A O 1
ATOM 1306 N N . ARG A 1 170 ? -0.917 2.549 -14.605 1.00 31.02 170 ARG A N 1
ATOM 1307 C CA . ARG A 1 170 ? -1.719 1.550 -13.878 1.00 31.02 170 ARG A CA 1
ATOM 1308 C C . ARG A 1 170 ? -0.915 0.305 -13.484 1.00 31.02 170 ARG A C 1
ATOM 1310 O O . ARG A 1 170 ? -1.377 -0.815 -13.689 1.00 31.02 170 ARG A O 1
ATOM 1317 N N . TYR A 1 171 ? 0.262 0.459 -12.872 1.00 37.78 171 TYR A N 1
ATOM 1318 C CA . TYR A 1 171 ? 0.868 -0.675 -12.156 1.00 37.78 171 TYR A CA 1
ATOM 1319 C C . TYR A 1 171 ? 0.177 -0.824 -10.802 1.00 37.78 171 TYR A C 1
ATOM 1321 O O . TYR A 1 171 ? 0.463 -0.135 -9.824 1.00 37.78 171 TYR A O 1
ATOM 1329 N N . ILE A 1 172 ? -0.839 -1.682 -10.836 1.00 33.94 172 ILE A N 1
ATOM 1330 C CA . ILE A 1 172 ? -1.747 -2.043 -9.760 1.00 33.94 172 ILE A CA 1
ATOM 1331 C C . ILE A 1 172 ? -1.289 -3.412 -9.238 1.00 33.94 172 ILE A C 1
ATOM 1333 O O . ILE A 1 172 ? -1.191 -4.376 -9.994 1.00 33.94 172 ILE A O 1
ATOM 1337 N N . THR A 1 173 ? -1.052 -3.516 -7.933 1.00 32.53 173 THR A N 1
ATOM 1338 C CA . THR A 1 173 ? -1.336 -4.747 -7.186 1.00 32.53 173 THR A CA 1
ATOM 1339 C C . THR A 1 173 ? -2.847 -4.981 -7.261 1.00 32.53 173 THR A C 1
ATOM 1341 O O . THR A 1 173 ? -3.594 -4.445 -6.444 1.00 32.53 173 THR A O 1
ATOM 1344 N N . GLY A 1 174 ? -3.338 -5.627 -8.319 1.00 29.05 174 GLY A N 1
ATOM 1345 C CA . GLY A 1 174 ? -4.774 -5.809 -8.525 1.00 29.05 174 GLY A CA 1
ATOM 1346 C C . GLY A 1 174 ? -5.113 -6.614 -9.772 1.00 29.05 174 GLY A C 1
ATOM 1347 O O . GLY A 1 174 ? -4.390 -6.608 -10.765 1.00 29.05 174 GLY A O 1
ATOM 1348 N N . THR A 1 175 ? -6.223 -7.339 -9.672 1.00 31.22 175 THR A N 1
ATOM 1349 C CA . THR A 1 175 ? -6.692 -8.344 -10.627 1.00 31.22 175 THR A CA 1
ATOM 1350 C C . THR A 1 175 ? -7.008 -7.741 -11.998 1.00 31.22 175 THR A C 1
ATOM 1352 O O . THR A 1 175 ? -7.775 -6.787 -12.115 1.00 31.22 175 THR A O 1
ATOM 1355 N N . VAL A 1 176 ? -6.449 -8.345 -13.050 1.00 37.97 176 VAL A N 1
ATOM 1356 C CA . VAL A 1 176 ? -6.746 -8.036 -14.457 1.00 37.97 176 VAL A CA 1
ATOM 1357 C C . VAL A 1 176 ? -8.188 -8.448 -14.780 1.00 37.97 176 VAL A C 1
ATOM 1359 O O . VAL A 1 176 ? -8.531 -9.621 -14.641 1.00 37.97 176 VAL A O 1
ATOM 1362 N N . ASN A 1 177 ? -9.024 -7.511 -15.239 1.00 39.53 177 ASN A N 1
ATOM 1363 C CA . ASN A 1 177 ? -10.390 -7.779 -15.710 1.00 39.53 177 ASN A CA 1
ATOM 1364 C C . ASN A 1 177 ? -10.577 -7.381 -17.191 1.00 39.53 177 ASN A C 1
ATOM 1366 O O . ASN A 1 177 ? -9.703 -6.762 -17.799 1.00 39.53 177 ASN A O 1
ATOM 1370 N N . GLU A 1 178 ? -11.703 -7.766 -17.796 1.00 40.59 178 GLU A N 1
ATOM 1371 C CA . GLU A 1 178 ? -11.972 -7.533 -19.228 1.00 40.59 178 GLU A CA 1
ATOM 1372 C C . GLU A 1 178 ? -12.016 -6.047 -19.610 1.00 40.59 178 GLU A C 1
ATOM 1374 O O . GLU A 1 178 ? -11.555 -5.683 -20.690 1.00 40.59 178 GLU A O 1
ATOM 1379 N N . ALA A 1 179 ? -12.483 -5.177 -18.710 1.00 43.97 179 ALA A N 1
ATOM 1380 C CA . ALA A 1 179 ? -12.511 -3.733 -18.939 1.00 43.97 179 ALA A CA 1
ATOM 1381 C C . ALA A 1 179 ? -11.094 -3.143 -19.084 1.00 43.97 179 ALA A C 1
ATOM 1383 O O . ALA A 1 179 ? -10.844 -2.334 -19.973 1.00 43.97 179 ALA A O 1
ATOM 1384 N N . TYR A 1 180 ? -10.137 -3.614 -18.276 1.00 44.75 180 TYR A N 1
ATOM 1385 C CA . TYR A 1 180 ? -8.730 -3.211 -18.368 1.00 44.75 180 TYR A CA 1
ATOM 1386 C C . TYR A 1 180 ? -8.082 -3.607 -19.707 1.00 44.75 180 TYR A C 1
ATOM 1388 O O . TYR A 1 180 ? -7.313 -2.838 -20.282 1.00 44.75 180 TYR A O 1
ATOM 1396 N N . LEU A 1 181 ? -8.406 -4.796 -20.227 1.00 47.22 181 LEU A N 1
ATOM 1397 C CA . LEU A 1 181 ? -7.877 -5.267 -21.512 1.00 47.22 181 LEU A CA 1
ATOM 1398 C C . LEU A 1 181 ? -8.440 -4.473 -22.700 1.00 47.22 181 LEU A C 1
ATOM 1400 O O . LEU A 1 181 ? -7.731 -4.270 -23.686 1.00 47.22 181 LEU A O 1
ATOM 1404 N N . HIS A 1 182 ? -9.686 -4.008 -22.594 1.00 51.41 182 HIS A N 1
ATOM 1405 C CA . HIS A 1 182 ? -10.332 -3.177 -23.607 1.00 51.41 182 HIS A CA 1
ATOM 1406 C C . HIS A 1 182 ? -9.683 -1.786 -23.716 1.00 51.41 182 HIS A C 1
ATOM 1408 O O . HIS A 1 182 ? -9.310 -1.375 -24.815 1.00 51.41 182 HIS A O 1
ATOM 1414 N N . ASP A 1 183 ? -9.460 -1.105 -22.586 1.00 46.00 183 ASP A N 1
ATOM 1415 C CA . ASP A 1 183 ? -8.826 0.225 -22.537 1.00 46.00 183 ASP A CA 1
ATOM 1416 C C . ASP A 1 183 ? -7.430 0.235 -23.189 1.00 46.00 183 ASP A C 1
ATOM 1418 O O . ASP A 1 183 ? -7.073 1.152 -23.932 1.00 46.00 183 ASP A O 1
ATOM 1422 N N . ILE A 1 184 ? -6.641 -0.818 -22.949 1.00 45.72 184 ILE A N 1
ATOM 1423 C CA . ILE A 1 184 ? -5.317 -0.992 -23.564 1.00 45.72 184 ILE A CA 1
ATOM 1424 C C . ILE A 1 184 ? -5.433 -1.228 -25.074 1.00 45.72 184 ILE A C 1
ATOM 1426 O O . ILE A 1 184 ? -4.581 -0.771 -25.837 1.00 45.72 184 ILE A O 1
ATOM 1430 N N . GLY A 1 185 ? -6.467 -1.944 -25.519 1.00 46.62 185 GLY A N 1
ATOM 1431 C CA . GLY A 1 185 ? -6.741 -2.167 -26.937 1.00 46.62 185 GLY A CA 1
ATOM 1432 C C . GLY A 1 185 ? -7.011 -0.863 -27.687 1.00 46.62 185 GLY A C 1
ATOM 1433 O O . GLY A 1 185 ? -6.420 -0.633 -28.741 1.00 46.62 185 GLY A O 1
ATOM 1434 N N . GLU A 1 186 ? -7.829 0.022 -27.115 1.00 48.06 186 GLU A N 1
ATOM 1435 C CA . GLU A 1 186 ? -8.143 1.318 -27.726 1.00 48.06 186 GLU A CA 1
ATOM 1436 C C . GLU A 1 186 ? -6.958 2.289 -27.710 1.00 48.06 186 GLU A C 1
ATOM 1438 O O . GLU A 1 186 ? -6.683 2.937 -28.719 1.00 48.06 186 GLU A O 1
ATOM 1443 N N . ALA A 1 187 ? -6.189 2.340 -26.616 1.00 44.75 187 ALA A N 1
ATOM 1444 C CA . ALA A 1 187 ? -5.010 3.207 -26.512 1.00 44.75 187 ALA A CA 1
ATOM 1445 C C . ALA A 1 187 ? -3.906 2.865 -27.536 1.00 44.75 187 ALA A C 1
ATOM 1447 O O . ALA A 1 187 ? -3.044 3.696 -27.835 1.00 44.75 187 ALA A O 1
ATOM 1448 N N . ARG A 1 188 ? -3.922 1.641 -28.083 1.00 48.28 188 ARG A N 1
ATOM 1449 C CA . ARG A 1 188 ? -2.985 1.166 -29.112 1.00 48.28 188 ARG A CA 1
ATOM 1450 C C . ARG A 1 188 ? -3.383 1.567 -30.535 1.00 48.28 188 ARG A C 1
ATOM 1452 O O . ARG A 1 188 ? -2.503 1.538 -31.399 1.00 48.28 188 ARG A O 1
ATOM 1459 N N . ASN A 1 189 ? -4.638 1.947 -30.796 1.00 47.53 189 ASN A N 1
ATOM 1460 C CA . ASN A 1 189 ? -5.077 2.265 -32.154 1.00 47.53 189 ASN A CA 1
ATOM 1461 C C . ASN A 1 189 ? -4.718 3.713 -32.557 1.00 47.53 189 ASN A C 1
ATOM 1463 O O . ASN A 1 189 ? -5.249 4.714 -32.077 1.00 47.53 189 ASN A O 1
ATOM 1467 N N . ASP A 1 190 ? -3.781 3.769 -33.499 1.00 50.28 190 ASP A N 1
ATOM 1468 C CA . ASP A 1 190 ? -3.609 4.759 -34.565 1.00 50.28 190 ASP A CA 1
ATOM 1469 C C . ASP A 1 190 ? -2.779 6.030 -34.318 1.00 50.28 190 ASP A C 1
ATOM 1471 O O . ASP A 1 190 ? -1.873 6.288 -35.111 1.00 50.28 190 ASP A O 1
ATOM 1475 N N . LYS A 1 191 ? -2.925 6.798 -33.231 1.00 48.31 191 LYS A N 1
ATOM 1476 C CA . LYS A 1 191 ? -2.223 8.110 -33.176 1.00 48.31 191 LYS A CA 1
ATOM 1477 C C . LYS A 1 191 ? -0.720 8.044 -32.876 1.00 48.31 191 LYS A C 1
ATOM 1479 O O . LYS A 1 191 ? 0.074 8.703 -33.540 1.00 48.31 191 LYS A O 1
ATOM 1484 N N . ALA A 1 192 ? -0.298 7.216 -31.921 1.00 47.03 192 ALA A N 1
ATOM 1485 C CA . ALA A 1 192 ? 1.110 7.155 -31.504 1.00 47.03 192 ALA A CA 1
ATOM 1486 C C . ALA A 1 192 ? 2.008 6.354 -32.467 1.00 47.03 192 ALA A C 1
ATOM 1488 O O . ALA A 1 192 ? 3.234 6.389 -32.352 1.00 47.03 192 ALA A O 1
ATOM 1489 N N . LYS A 1 193 ? 1.416 5.567 -33.374 1.00 48.09 193 LYS A N 1
ATOM 1490 C CA . LYS A 1 193 ? 2.151 4.761 -34.359 1.00 48.09 193 LYS A CA 1
ATOM 1491 C C . LYS A 1 193 ? 2.421 5.558 -35.640 1.00 48.09 193 LYS A C 1
ATOM 1493 O O . LYS A 1 193 ? 3.510 5.435 -36.188 1.00 48.09 193 LYS A O 1
ATOM 1498 N N . GLN A 1 194 ? 1.484 6.418 -36.052 1.00 52.22 194 GLN A N 1
ATOM 1499 C CA . GLN A 1 194 ? 1.672 7.348 -37.173 1.00 52.22 194 GLN A CA 1
ATOM 1500 C C . GLN A 1 194 ? 2.724 8.419 -36.862 1.00 52.22 194 GLN A C 1
ATOM 1502 O O . GLN A 1 194 ? 3.666 8.564 -37.631 1.00 52.22 194 GLN A O 1
ATOM 1507 N N . GLN A 1 195 ? 2.659 9.048 -35.684 1.00 52.34 195 GLN A N 1
ATOM 1508 C CA . GLN A 1 195 ? 3.610 10.098 -35.287 1.00 52.34 195 GLN A CA 1
ATOM 1509 C C . GLN A 1 195 ? 5.075 9.620 -35.281 1.00 52.34 195 GLN A C 1
ATOM 1511 O O . GLN A 1 195 ? 5.961 10.299 -35.788 1.00 52.34 195 GLN A O 1
ATOM 1516 N N . ARG A 1 196 ? 5.327 8.397 -34.789 1.00 55.00 196 ARG A N 1
ATOM 1517 C CA . ARG A 1 196 ? 6.670 7.788 -34.784 1.00 55.00 196 ARG A CA 1
ATOM 1518 C C . ARG A 1 196 ? 7.155 7.371 -36.169 1.00 55.00 196 ARG A C 1
ATOM 1520 O O . ARG A 1 196 ? 8.357 7.324 -36.391 1.00 55.00 196 ARG A O 1
ATOM 1527 N N . SER A 1 197 ? 6.243 7.041 -37.085 1.00 55.00 197 SER A N 1
ATOM 1528 C CA . SER A 1 197 ? 6.607 6.720 -38.467 1.00 55.00 197 SER A CA 1
ATOM 1529 C C . SER A 1 197 ? 7.024 7.969 -39.239 1.00 55.00 197 SER A C 1
ATOM 1531 O O . SER A 1 197 ? 7.918 7.878 -40.071 1.00 55.00 197 SER A O 1
ATOM 1533 N N . GLU A 1 198 ? 6.395 9.113 -38.966 1.00 57.97 198 GLU A N 1
ATOM 1534 C CA . GLU A 1 198 ? 6.674 10.389 -39.633 1.00 57.97 198 GLU A CA 1
ATOM 1535 C C . GLU A 1 198 ? 8.006 10.992 -39.155 1.00 57.97 198 GLU A C 1
ATOM 1537 O O . GLU A 1 198 ? 8.868 11.293 -39.979 1.00 57.97 198 GLU A O 1
ATOM 1542 N N . GLU A 1 199 ? 8.245 11.038 -37.838 1.00 55.34 199 GLU A N 1
ATOM 1543 C CA . GLU A 1 199 ? 9.505 11.543 -37.259 1.00 55.34 199 GLU A CA 1
ATOM 1544 C C . GLU A 1 199 ? 10.730 10.731 -37.714 1.00 55.34 199 GLU A C 1
ATOM 1546 O O . GLU A 1 199 ? 11.794 11.277 -38.010 1.00 55.34 199 GLU A O 1
ATOM 1551 N N . HIS A 1 200 ? 10.584 9.407 -37.821 1.00 56.28 200 HIS A N 1
ATOM 1552 C CA . HIS A 1 200 ? 11.676 8.519 -38.224 1.00 56.28 200 HIS A CA 1
ATOM 1553 C C . HIS A 1 200 ? 11.991 8.603 -39.728 1.00 56.28 200 HIS A C 1
ATOM 1555 O O . HIS A 1 200 ? 13.087 8.229 -40.152 1.00 56.28 200 HIS A O 1
ATOM 1561 N N . GLN A 1 201 ? 11.040 9.079 -40.536 1.00 59.84 201 GLN A N 1
ATOM 1562 C CA . GLN A 1 201 ? 11.214 9.294 -41.972 1.00 59.84 201 GLN A CA 1
ATOM 1563 C C . GLN A 1 201 ? 11.859 10.659 -42.255 1.00 59.84 201 GLN A C 1
ATOM 1565 O O . GLN A 1 201 ? 12.665 10.769 -43.176 1.00 59.84 201 GLN A O 1
ATOM 1570 N N . GLU A 1 202 ? 11.577 11.663 -41.423 1.00 59.75 202 GLU A N 1
ATOM 1571 C CA . GLU A 1 202 ? 12.185 12.997 -41.486 1.00 59.75 202 GLU A CA 1
ATOM 1572 C C . GLU A 1 202 ? 13.666 12.972 -41.059 1.00 59.75 202 GLU A C 1
ATOM 1574 O O . GLU A 1 202 ? 14.528 13.483 -41.772 1.00 59.75 202 GLU A O 1
ATOM 1579 N N . LEU A 1 203 ? 13.998 12.248 -39.982 1.00 57.75 203 LEU A N 1
ATOM 1580 C CA . LEU A 1 203 ? 15.383 12.035 -39.524 1.00 57.75 203 LEU A CA 1
ATOM 1581 C C . LEU A 1 203 ? 16.257 11.260 -40.526 1.00 57.75 203 LEU A C 1
ATOM 1583 O O . LEU A 1 203 ? 17.473 11.438 -40.559 1.00 57.75 203 LEU A O 1
ATOM 1587 N N . ALA A 1 204 ? 15.657 10.392 -41.344 1.00 58.19 204 ALA A N 1
ATOM 1588 C CA . ALA A 1 204 ? 16.380 9.628 -42.360 1.00 58.19 204 ALA A CA 1
ATOM 1589 C C . ALA A 1 204 ? 16.722 10.461 -43.609 1.00 58.19 204 ALA A C 1
ATOM 1591 O O . ALA A 1 204 ? 17.628 10.090 -44.353 1.00 58.19 204 ALA A O 1
ATOM 1592 N N . LEU A 1 205 ? 16.012 11.570 -43.842 1.00 57.66 205 LEU A N 1
ATOM 1593 C CA . LEU A 1 205 ? 16.240 12.474 -44.973 1.00 57.66 205 LEU A CA 1
ATOM 1594 C C . LEU A 1 205 ? 17.251 13.584 -44.654 1.00 57.66 205 LEU A C 1
ATOM 1596 O O . LEU A 1 205 ? 17.863 14.111 -45.575 1.00 57.66 205 LEU A O 1
ATOM 1600 N N . ASP A 1 206 ? 17.466 13.906 -43.377 1.00 53.12 206 ASP A N 1
ATOM 1601 C CA . ASP A 1 206 ? 18.409 14.951 -42.937 1.00 53.12 206 ASP A CA 1
ATOM 1602 C C . ASP A 1 206 ? 19.867 14.444 -42.800 1.00 53.12 206 ASP A C 1
ATOM 1604 O O . ASP A 1 206 ? 20.795 15.198 -42.503 1.00 53.12 206 ASP A O 1
ATOM 1608 N N . HIS A 1 207 ? 20.094 13.141 -43.007 1.00 52.12 207 HIS A N 1
ATOM 1609 C CA . HIS A 1 207 ? 21.399 12.477 -42.858 1.00 52.12 207 HIS A CA 1
ATOM 1610 C C . HIS A 1 207 ? 21.860 11.684 -44.099 1.00 52.12 207 HIS A C 1
ATOM 1612 O O . HIS A 1 207 ? 22.790 10.879 -43.994 1.00 52.12 207 HIS A O 1
ATOM 1618 N N . GLY A 1 208 ? 21.245 11.910 -45.266 1.00 41.06 208 GLY A N 1
ATOM 1619 C CA . GLY A 1 208 ? 21.657 11.351 -46.566 1.00 41.06 208 GLY A CA 1
ATOM 1620 C C . GLY A 1 208 ? 22.018 12.436 -47.568 1.00 41.06 208 GLY A C 1
ATOM 1621 O O . GLY A 1 208 ? 22.971 12.207 -48.347 1.00 41.06 208 GLY A O 1
#

Solvent-accessible surface area (backbone atoms only — not comparable to full-atom values): 12506 Å² total; per-residue (Å²): 136,85,84,54,76,88,76,54,89,63,72,42,79,43,75,42,55,75,89,44,41,49,55,37,70,76,41,42,74,75,34,73,65,51,30,50,50,41,52,49,30,42,75,73,71,68,22,56,63,44,68,32,30,67,68,56,54,53,57,46,70,75,44,53,76,67,56,36,52,52,53,34,51,75,61,70,37,95,69,56,39,66,60,52,46,52,53,52,50,38,51,72,74,36,44,33,77,51,74,52,76,58,98,90,51,74,48,80,45,79,40,53,63,50,50,32,59,40,58,54,36,30,72,80,37,63,63,46,32,78,66,52,80,71,62,93,82,77,58,66,68,47,38,70,71,46,73,35,73,68,49,27,42,69,75,35,65,69,60,70,70,59,68,63,71,77,51,81,17,77,81,59,98,67,86,89,51,74,69,62,57,50,56,55,55,58,75,67,63,61,65,78,62,50,55,55,54,53,56,59,52,55,61,58,62,78,75,113

Mean predicted aligned error: 12.42 Å

pLDDT: mean 76.56, std 18.81, range [29.05, 96.12]

Radius of gyration: 22.9 Å; Cα contacts (8 Å, |Δi|>4): 199; chains: 1; bounding box: 45×48×69 Å